Protein AF-A0A380THK3-F1 (afdb_monomer)

Foldseek 3Di:
DDDDDDDDDDDDDDDDDPPPPDPPPDQPPDDVVLLVVLLVLLLVLLQVLQVLLQCLLVVLLCVLVVLLVVLCVQLVVDPDQLSNLLSNLRSVVSVVSNVCCVVVNLLSNCRCVVLVPFDDPDPVSSVVSSVVSLVSLVSNLVLLCCLVDPVQLVVQLVSQLVSLVSSCVRDNNVSSVVSSVVSSVVSNCSSNSRDNCSNVSNVVSVVSVVVVSQPWDWDWDWDDDPVGIDTDIDTDD

Organism: NCBI:txid256318

Sequence (237 aa):
MRTLPMRRQVVLGALLLPLIAAPVQAEPALTDSVIDQRLAFIVERLDARATHGQIWHWSWMTINAGSAIGLGIVAGLADHEDDAVNNAVQAGVAAIGVADLVFRPLEARYGAAPIRGLPETTRDEKLAKLKAAEEQLKRNAARAEERTSFSMHAANVALNAAAGLIIGLAGNPSDGAIAFATGTAGGVVNILTQPAAPAQDWEDYQALVNRSSHRTEVLVFVSALPDGALLGMRLTW

pLDDT: mean 87.8, std 17.72, range [36.53, 98.69]

Radius of gyration: 33.01 Å; Cα contacts (8 Å, |Δi|>4): 243; chains: 1; bounding box: 73×29×122 Å

Mean predicted aligned error: 10.76 Å

Secondary structure (DSSP, 8-state):
--PPPP-------------------PPPPPPHHHHHHHHHHHHHHHHHHHHHHHHHHHHHHHHHHHHHHHHHHHHHT-SSHHHHHHHHHHHHHHHHHHHHHHHS--GGGGTTHHHHTS--SSHHHHHHHHHHHHHHHHHHHHHHHGGG-HHHHHHHHHHHHHHHHHHHHHS-HHHHHHHHHHHHHHHHHHHHHS--HHHHHHHHHHHHHHHHHS--EEEEEEEEETTEEEEEEEEE-

Solvent-accessible surface area (backbone atoms only — not comparable to full-atom values): 13053 Å² total; per-residue (Å²): 139,85,85,83,83,83,83,82,82,81,81,83,78,81,81,81,76,81,82,76,77,72,77,81,73,72,74,79,74,82,51,69,71,55,51,53,50,53,41,51,53,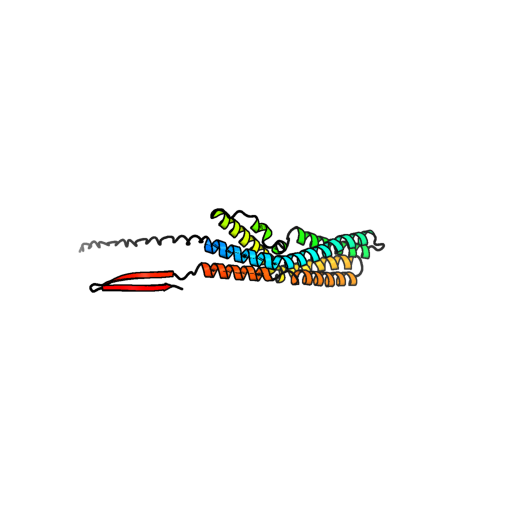50,40,52,54,31,46,74,36,12,65,59,28,38,51,52,52,51,53,52,43,49,53,18,48,48,40,21,52,52,27,38,53,50,20,77,67,44,94,44,71,39,57,18,48,40,26,39,49,52,11,51,54,20,42,51,52,33,48,44,54,69,77,60,52,70,62,38,36,54,26,35,59,84,51,66,79,47,63,62,89,45,72,69,34,38,51,53,37,42,51,54,45,52,51,52,42,47,52,32,13,57,60,24,50,47,51,76,33,64,68,53,56,50,50,40,45,51,54,20,46,51,49,11,50,55,31,18,72,62,52,49,58,67,57,6,51,48,45,20,52,52,46,30,51,51,44,49,51,56,42,70,62,50,66,52,63,38,35,55,55,42,54,55,45,53,55,50,54,54,55,69,71,60,59,65,48,73,48,74,46,76,47,82,48,102,91,52,71,46,82,45,78,45,79,46,122

Nearest PDB structures (foldseek):
  8d9p-assembly1_A  TM=4.872E-01  e=2.157E-02  synthetic construct
  6z0c-assembly1_A  TM=4.703E-01  e=2.860E-02  Escherichia coli
  6z0c-assembly4_D  TM=4.749E-01  e=4.365E-02  Escherichia coli
  6iko-assembly1_A  TM=3.125E-01  e=1.964E-01  Mus musculus
  2v0o-assembly2_C  TM=2.047E-01  e=1.413E+00  Homo sapiens

Structure (mm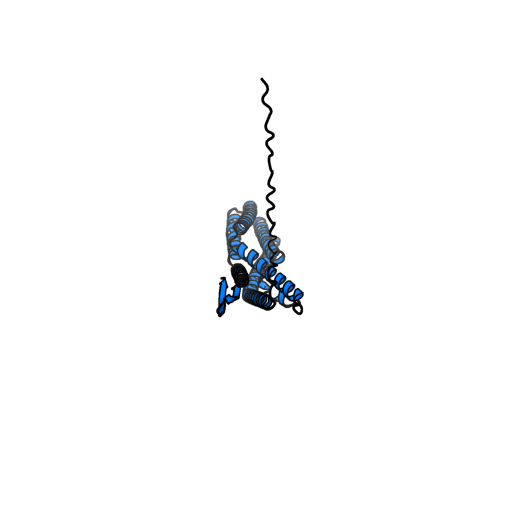CIF, N/CA/C/O backbone):
data_AF-A0A380THK3-F1
#
_entry.id   AF-A0A380THK3-F1
#
loop_
_atom_site.group_PDB
_atom_site.id
_atom_site.type_symbol
_atom_site.label_atom_id
_atom_site.label_alt_id
_atom_site.label_comp_id
_atom_site.label_asym_id
_atom_site.label_entity_id
_atom_site.label_seq_id
_atom_site.pdbx_PDB_ins_code
_atom_site.Cartn_x
_atom_site.Cartn_y
_atom_site.Cartn_z
_atom_site.occupancy
_atom_site.B_iso_or_equiv
_atom_site.auth_seq_id
_atom_site.auth_comp_id
_atom_site.auth_asym_id
_atom_site.auth_atom_id
_atom_site.pdbx_PDB_model_num
ATOM 1 N N . MET A 1 1 ? 47.815 5.364 88.404 1.00 41.78 1 MET A N 1
ATOM 2 C CA . MET A 1 1 ? 47.983 4.477 87.228 1.00 41.78 1 MET A CA 1
ATOM 3 C C . MET A 1 1 ? 46.835 3.474 87.194 1.00 41.78 1 MET A C 1
ATOM 5 O O . MET A 1 1 ? 46.496 2.960 88.248 1.00 41.78 1 MET A O 1
ATOM 9 N N . ARG A 1 2 ? 46.306 3.210 85.988 1.00 43.38 2 ARG A N 1
ATOM 10 C CA . ARG A 1 2 ? 45.198 2.305 85.602 1.00 43.38 2 ARG A CA 1
ATOM 11 C C . ARG A 1 2 ? 43.763 2.794 85.851 1.00 43.38 2 ARG A C 1
ATOM 13 O O . ARG A 1 2 ? 43.144 2.535 86.872 1.00 43.38 2 ARG A O 1
ATOM 20 N N . THR A 1 3 ? 43.248 3.454 84.819 1.00 41.31 3 THR A N 1
ATOM 21 C CA . THR A 1 3 ? 41.832 3.616 84.485 1.00 41.31 3 THR A CA 1
ATOM 22 C C . THR A 1 3 ? 41.222 2.269 84.057 1.00 41.31 3 THR A C 1
ATOM 24 O O . THR A 1 3 ? 41.853 1.496 83.337 1.00 41.31 3 THR A O 1
ATOM 27 N N . LEU A 1 4 ? 39.994 1.984 84.497 1.00 46.47 4 LEU A N 1
ATOM 28 C CA . LEU A 1 4 ? 39.145 0.896 83.989 1.00 46.47 4 LEU A CA 1
ATOM 29 C C . LEU A 1 4 ? 38.334 1.416 82.783 1.00 46.47 4 LEU A C 1
ATOM 31 O O . LEU A 1 4 ? 37.821 2.533 82.864 1.00 46.47 4 LEU A O 1
ATOM 35 N N . PRO A 1 5 ? 38.179 0.664 81.676 1.00 47.19 5 PRO A N 1
ATOM 36 C CA . PRO A 1 5 ? 37.391 1.124 80.538 1.00 47.19 5 PRO A CA 1
ATOM 37 C C . PRO A 1 5 ? 35.888 0.862 80.737 1.00 47.19 5 PRO A C 1
ATOM 39 O O . PRO A 1 5 ? 35.457 -0.263 80.996 1.00 47.19 5 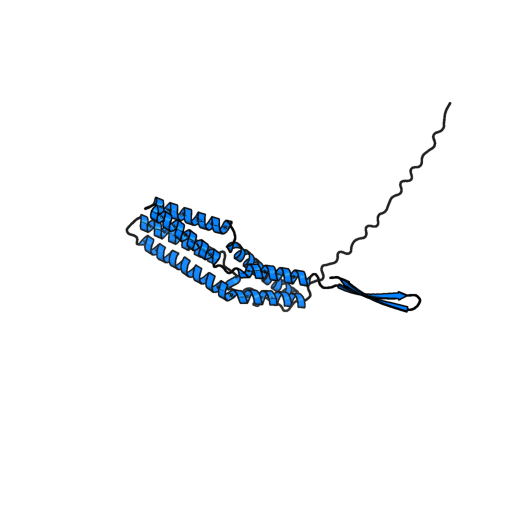PRO A O 1
ATOM 42 N N . MET A 1 6 ? 35.082 1.913 80.558 1.00 43.31 6 MET A N 1
ATOM 43 C CA . MET A 1 6 ? 33.628 1.844 80.377 1.00 43.31 6 MET A CA 1
ATOM 44 C C . MET A 1 6 ? 33.289 1.066 79.097 1.00 43.31 6 MET A C 1
ATOM 46 O O . MET A 1 6 ? 33.707 1.424 77.996 1.00 43.31 6 MET A O 1
ATOM 50 N N . ARG A 1 7 ? 32.480 0.018 79.237 1.00 41.78 7 ARG A N 1
ATOM 51 C CA . ARG A 1 7 ? 31.939 -0.781 78.134 1.00 41.78 7 ARG A CA 1
ATOM 52 C C . ARG A 1 7 ? 30.753 -0.022 77.514 1.00 41.78 7 ARG A C 1
ATOM 54 O O . ARG A 1 7 ? 29.664 -0.019 78.078 1.00 41.78 7 ARG A O 1
ATOM 61 N N . ARG A 1 8 ? 30.957 0.650 76.373 1.00 43.16 8 ARG A N 1
ATOM 62 C CA . ARG A 1 8 ? 29.867 1.225 75.557 1.00 43.16 8 ARG A CA 1
ATOM 63 C C . ARG A 1 8 ? 29.040 0.083 74.959 1.00 43.16 8 ARG A C 1
ATOM 65 O O . ARG A 1 8 ? 29.538 -0.650 74.109 1.00 43.16 8 ARG A O 1
ATOM 72 N N . GLN A 1 9 ? 27.794 -0.073 75.396 1.00 41.53 9 GLN A N 1
ATOM 73 C CA . GLN A 1 9 ? 26.816 -0.904 74.697 1.00 41.53 9 GLN A CA 1
ATOM 74 C C . GLN A 1 9 ? 26.248 -0.096 73.527 1.00 41.53 9 GLN A C 1
ATOM 76 O O . GLN A 1 9 ? 25.626 0.944 73.726 1.00 41.53 9 GLN A O 1
ATOM 81 N N . VAL A 1 10 ? 26.509 -0.555 72.304 1.00 39.09 10 VAL A N 1
ATOM 82 C CA . VAL A 1 10 ? 25.855 -0.060 71.090 1.00 39.09 10 VAL A CA 1
ATOM 83 C C . VAL A 1 10 ? 24.582 -0.882 70.918 1.00 39.09 10 VAL A C 1
ATOM 85 O O . VAL A 1 10 ? 24.652 -2.074 70.632 1.00 39.09 10 VAL A O 1
ATOM 88 N N . VAL A 1 11 ? 23.422 -0.263 71.134 1.00 39.28 11 VAL A N 1
ATOM 89 C CA . VAL A 1 11 ? 22.122 -0.856 70.799 1.00 39.28 11 VAL A CA 1
ATOM 90 C C . VAL A 1 11 ? 21.866 -0.574 69.318 1.00 39.28 11 VAL A C 1
ATOM 92 O O . VAL A 1 11 ? 21.571 0.559 68.945 1.00 39.28 11 VAL A O 1
ATOM 95 N N . LEU A 1 12 ? 22.021 -1.590 68.464 1.00 36.53 12 LEU A N 1
ATOM 96 C CA . LEU A 1 12 ? 21.526 -1.554 67.087 1.00 36.53 12 LEU A CA 1
ATOM 97 C C . LEU A 1 12 ? 19.999 -1.714 67.120 1.00 36.53 12 LEU A C 1
ATOM 99 O O . LEU A 1 12 ? 19.490 -2.806 67.364 1.00 36.53 12 LEU A O 1
ATOM 103 N N . GLY A 1 13 ? 19.271 -0.624 66.885 1.00 36.59 13 GLY A N 1
ATOM 104 C CA . GLY A 1 13 ? 17.838 -0.668 66.607 1.00 36.59 13 GLY A CA 1
ATOM 105 C C . GLY A 1 13 ? 17.601 -1.101 65.162 1.00 36.59 13 GLY A C 1
ATOM 106 O O . GLY A 1 13 ? 17.934 -0.365 64.235 1.00 36.59 13 GLY A O 1
ATOM 107 N N . ALA A 1 14 ? 17.041 -2.293 64.963 1.00 40.50 14 ALA A N 1
ATOM 108 C CA . ALA A 1 14 ? 16.566 -2.743 63.660 1.00 40.50 14 ALA A CA 1
ATOM 109 C C . ALA A 1 14 ? 15.247 -2.024 63.320 1.00 40.50 14 ALA A C 1
ATOM 111 O O . ALA A 1 14 ? 14.213 -2.278 63.936 1.00 40.50 14 ALA A O 1
ATOM 112 N N . LEU A 1 15 ? 15.289 -1.117 62.343 1.00 37.88 15 LEU A N 1
ATOM 113 C CA . LEU A 1 15 ? 14.106 -0.535 61.707 1.00 37.88 15 LEU A CA 1
ATOM 114 C C . LEU A 1 15 ? 13.500 -1.577 60.756 1.00 37.88 15 LEU A C 1
ATOM 116 O O . LEU A 1 15 ? 13.972 -1.764 59.637 1.00 37.88 15 LEU A O 1
ATOM 120 N N . LEU A 1 16 ? 12.458 -2.271 61.214 1.00 39.59 16 LEU A N 1
ATOM 121 C CA . LEU A 1 16 ? 11.578 -3.064 60.356 1.00 39.59 16 LEU A CA 1
ATOM 122 C C . LEU A 1 16 ? 10.627 -2.108 59.625 1.00 39.59 16 LEU A C 1
ATOM 124 O O . LEU A 1 16 ? 9.634 -1.654 60.188 1.00 39.59 16 LEU A O 1
ATOM 128 N N . LEU A 1 17 ? 10.947 -1.787 58.371 1.00 38.66 17 LEU A N 1
ATOM 129 C CA . LEU A 1 17 ? 10.002 -1.175 57.438 1.00 38.66 17 LEU A CA 1
ATOM 130 C C . LEU A 1 17 ? 8.949 -2.230 57.059 1.00 38.66 17 LEU A C 1
ATOM 132 O O . LEU A 1 17 ? 9.327 -3.271 56.513 1.00 38.66 17 LEU A O 1
ATOM 136 N N . PRO A 1 18 ? 7.647 -2.012 57.316 1.00 45.94 18 PRO A N 1
ATOM 137 C CA . PRO A 1 18 ? 6.624 -2.884 56.770 1.00 45.94 18 PRO A CA 1
ATOM 138 C C . PRO A 1 18 ? 6.604 -2.695 55.252 1.00 45.94 18 PRO A C 1
ATOM 140 O O . PRO A 1 18 ? 6.325 -1.609 54.743 1.00 45.94 18 PRO A O 1
ATOM 143 N N . LEU A 1 19 ? 6.922 -3.767 54.531 1.00 45.16 19 LEU A N 1
ATOM 144 C CA . LEU A 1 19 ? 6.713 -3.868 53.096 1.00 45.16 19 LEU A CA 1
ATOM 145 C C . LEU A 1 19 ? 5.195 -3.885 52.868 1.00 45.16 19 LEU A C 1
ATOM 147 O O . LEU A 1 19 ? 4.556 -4.933 52.945 1.00 45.16 19 LEU A O 1
ATOM 151 N N . ILE A 1 20 ? 4.596 -2.711 52.668 1.00 51.12 20 ILE A N 1
ATOM 152 C CA . ILE A 1 20 ? 3.211 -2.610 52.209 1.00 51.12 20 ILE A CA 1
ATOM 153 C C . ILE A 1 20 ? 3.222 -3.138 50.776 1.00 51.12 20 ILE A C 1
ATOM 155 O O . ILE A 1 20 ? 3.639 -2.442 49.852 1.00 51.12 20 ILE A O 1
ATOM 159 N N . ALA A 1 21 ? 2.822 -4.397 50.602 1.00 49.25 21 ALA A N 1
ATOM 160 C CA . ALA A 1 21 ? 2.505 -4.937 49.293 1.00 49.25 21 ALA A CA 1
ATOM 161 C C . ALA A 1 21 ? 1.362 -4.088 48.729 1.00 49.25 21 ALA A C 1
ATOM 163 O O . ALA A 1 21 ? 0.224 -4.184 49.189 1.00 49.25 21 ALA A O 1
ATOM 164 N N . ALA A 1 22 ? 1.678 -3.205 47.780 1.00 46.06 22 ALA A N 1
ATOM 165 C CA . ALA A 1 22 ? 0.649 -2.554 46.991 1.00 46.06 22 ALA A CA 1
ATOM 166 C C . ALA A 1 22 ? -0.189 -3.671 46.348 1.00 46.06 22 ALA A C 1
ATOM 168 O O . ALA A 1 22 ? 0.398 -4.598 45.774 1.00 46.06 22 ALA A O 1
ATOM 169 N N . PRO A 1 23 ? -1.527 -3.652 46.471 1.00 45.25 23 PRO A N 1
ATOM 170 C CA . PRO A 1 23 ? -2.340 -4.595 45.731 1.00 45.25 23 PRO A CA 1
ATOM 171 C C . PRO A 1 23 ? -2.005 -4.394 44.255 1.00 45.25 23 PRO A C 1
ATOM 173 O O . PRO A 1 23 ? -2.107 -3.281 43.743 1.00 45.25 23 PRO A O 1
ATOM 176 N N . VAL A 1 24 ? -1.567 -5.459 43.582 1.00 46.12 24 VAL A N 1
ATOM 177 C CA . VAL A 1 24 ? -1.549 -5.494 42.121 1.00 46.12 24 VAL A CA 1
ATOM 178 C C . VAL A 1 24 ? -3.006 -5.321 41.711 1.00 46.12 24 VAL A C 1
ATOM 180 O O . VAL A 1 24 ? -3.792 -6.265 41.771 1.00 46.12 24 VAL A O 1
ATOM 183 N N . GLN A 1 25 ? -3.401 -4.089 41.402 1.00 39.12 25 GLN A N 1
ATOM 184 C CA . GLN A 1 25 ? -4.686 -3.820 40.787 1.00 39.12 25 GLN A CA 1
ATOM 185 C C . GLN A 1 25 ? -4.618 -4.461 39.407 1.00 39.12 25 GLN A C 1
ATOM 187 O O . GLN A 1 25 ? -3.974 -3.941 38.500 1.00 39.12 25 GLN A O 1
ATOM 192 N N . ALA A 1 26 ? -5.214 -5.648 39.283 1.00 46.28 26 ALA A N 1
ATOM 193 C CA . ALA A 1 26 ? -5.518 -6.213 37.983 1.00 46.28 26 ALA A CA 1
ATOM 194 C C . ALA A 1 26 ? -6.266 -5.132 37.198 1.00 46.28 26 ALA A C 1
ATOM 196 O O . ALA A 1 26 ? -7.241 -4.579 37.719 1.00 46.28 26 ALA A O 1
ATOM 197 N N . GLU A 1 27 ? -5.791 -4.798 35.994 1.00 51.97 27 GLU A N 1
ATOM 198 C CA . GLU A 1 27 ? -6.543 -3.905 35.116 1.00 51.97 27 GLU A CA 1
ATOM 199 C C . GLU A 1 27 ? -7.987 -4.414 35.056 1.00 51.97 27 GLU A C 1
ATOM 201 O O . GLU A 1 27 ? -8.198 -5.624 34.881 1.00 51.97 27 GLU A O 1
ATOM 206 N N . PRO A 1 28 ? -8.989 -3.542 35.259 1.00 59.84 28 PRO A N 1
ATOM 207 C CA . PRO A 1 28 ? -10.373 -3.965 35.193 1.00 59.84 28 PRO A CA 1
ATOM 208 C C . PRO A 1 28 ? -10.600 -4.621 33.832 1.00 59.84 28 PRO A C 1
ATOM 210 O O . PRO A 1 28 ? -10.431 -3.992 32.787 1.00 59.84 28 PRO A O 1
ATOM 213 N N . ALA A 1 29 ? -10.934 -5.913 33.849 1.00 71.19 29 ALA A N 1
ATOM 214 C CA . ALA A 1 29 ? -11.144 -6.678 32.632 1.00 71.19 29 ALA A CA 1
ATOM 215 C C . ALA A 1 29 ? -12.182 -5.961 31.754 1.00 71.19 29 ALA A C 1
ATOM 217 O O . ALA A 1 29 ? -13.257 -5.610 32.246 1.00 71.19 29 ALA A O 1
ATOM 218 N N . LEU A 1 30 ? -11.866 -5.756 30.469 1.00 82.81 30 LEU A N 1
ATOM 219 C CA . LEU A 1 30 ? -12.742 -5.063 29.516 1.00 82.81 30 LEU A CA 1
ATOM 220 C C . LEU A 1 30 ? -14.168 -5.617 29.593 1.00 82.81 30 LEU A C 1
ATOM 222 O O . LEU A 1 30 ? -14.375 -6.824 29.446 1.00 82.81 30 LEU A O 1
ATOM 226 N N . THR A 1 31 ? -15.149 -4.749 29.830 1.00 88.75 31 THR A N 1
ATOM 227 C CA . THR A 1 31 ? -16.557 -5.158 29.834 1.00 88.75 31 THR A CA 1
ATOM 228 C C . THR A 1 31 ? -17.012 -5.464 28.410 1.00 88.75 31 THR A C 1
ATOM 230 O O . THR A 1 31 ? -16.550 -4.831 27.460 1.00 88.75 31 THR A O 1
ATOM 233 N N . ASP A 1 32 ? -17.963 -6.385 28.251 1.00 89.31 32 ASP A N 1
ATOM 234 C CA . ASP A 1 32 ? -18.483 -6.766 26.930 1.00 89.31 32 ASP A CA 1
ATOM 235 C C . ASP A 1 32 ? -19.025 -5.560 26.151 1.00 89.31 32 ASP A C 1
ATOM 237 O O . ASP A 1 32 ? -18.795 -5.442 24.954 1.00 89.31 32 ASP A O 1
ATOM 241 N N . SER A 1 33 ? -19.626 -4.587 26.842 1.00 89.75 33 SER A N 1
ATOM 242 C CA . SER A 1 33 ? -20.079 -3.333 26.229 1.00 89.75 33 SER A CA 1
ATOM 243 C C . SER A 1 33 ? -18.943 -2.506 25.612 1.00 89.75 33 SER A C 1
ATOM 245 O O . SER A 1 33 ? -19.146 -1.842 24.600 1.00 89.75 33 SER A O 1
ATOM 247 N N . VAL A 1 34 ? -17.753 -2.509 26.224 1.00 91.75 34 VAL A N 1
ATOM 248 C CA . VAL A 1 34 ? -16.574 -1.804 25.695 1.00 91.75 34 VAL A CA 1
ATOM 249 C C . VAL A 1 34 ? -15.996 -2.569 24.509 1.00 91.75 34 VAL A C 1
ATOM 251 O O . VAL A 1 34 ? -15.581 -1.945 23.534 1.00 91.75 34 VAL A O 1
ATOM 254 N N . ILE A 1 35 ? -16.002 -3.904 24.564 1.00 93.50 35 ILE A N 1
ATOM 255 C CA . ILE A 1 35 ? -15.586 -4.750 23.440 1.00 93.50 35 ILE A CA 1
ATOM 256 C C . ILE A 1 35 ? -16.490 -4.491 22.230 1.00 93.50 35 ILE A C 1
ATOM 258 O O . ILE A 1 35 ? -15.988 -4.185 21.149 1.00 93.50 35 ILE A O 1
ATOM 262 N N . ASP A 1 36 ? -17.808 -4.517 22.430 1.00 93.75 36 ASP A N 1
ATOM 263 C CA . ASP A 1 36 ? -18.798 -4.283 21.378 1.00 93.75 36 ASP A CA 1
ATOM 264 C C . ASP A 1 36 ? -18.681 -2.854 20.804 1.00 93.75 36 ASP A C 1
ATOM 266 O O . ASP A 1 36 ? -18.723 -2.672 19.588 1.00 93.75 36 ASP A O 1
ATOM 270 N N . GLN A 1 37 ? -18.441 -1.839 21.648 1.00 95.38 37 GLN A N 1
ATOM 271 C CA . GLN A 1 37 ? -18.204 -0.458 21.202 1.00 95.38 37 GLN A CA 1
ATOM 272 C C . GLN A 1 37 ? -16.957 -0.337 20.313 1.00 95.38 37 GLN A C 1
ATOM 274 O O . GLN A 1 37 ? -16.996 0.321 19.271 1.00 95.38 37 GLN A O 1
ATOM 279 N N . ARG A 1 38 ? -15.842 -0.950 20.724 1.00 97.06 38 ARG A N 1
ATOM 280 C CA . ARG A 1 38 ? -14.583 -0.922 19.965 1.00 97.06 38 ARG A CA 1
ATOM 281 C C . ARG A 1 38 ? -14.718 -1.667 18.641 1.00 97.06 38 ARG A C 1
ATOM 283 O O . ARG A 1 38 ? -14.288 -1.151 17.613 1.00 97.06 38 ARG A O 1
ATOM 290 N N . LEU A 1 39 ? -15.360 -2.835 18.651 1.00 97.12 39 LEU A N 1
ATOM 291 C CA . LEU A 1 39 ? -15.646 -3.599 17.438 1.00 97.12 39 LEU A CA 1
ATOM 292 C C . LEU A 1 39 ? -16.516 -2.808 16.462 1.00 97.12 39 LEU A C 1
ATOM 294 O O . LEU A 1 39 ? -16.174 -2.736 15.284 1.00 97.12 39 LEU A O 1
ATOM 298 N N . ALA A 1 40 ? -17.595 -2.182 16.940 1.00 96.81 40 ALA A N 1
ATOM 299 C CA . ALA A 1 40 ? -18.468 -1.366 16.103 1.00 96.81 40 ALA A CA 1
ATOM 300 C C . ALA A 1 40 ? -17.699 -0.217 15.433 1.00 96.81 40 ALA A C 1
ATOM 302 O O . ALA A 1 40 ? -17.802 -0.043 14.219 1.00 96.81 40 ALA A O 1
ATOM 303 N N . PHE A 1 41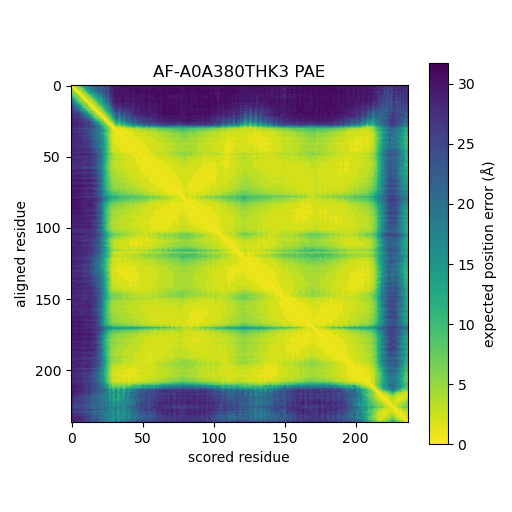 ? -16.861 0.495 16.198 1.00 98.00 41 PHE A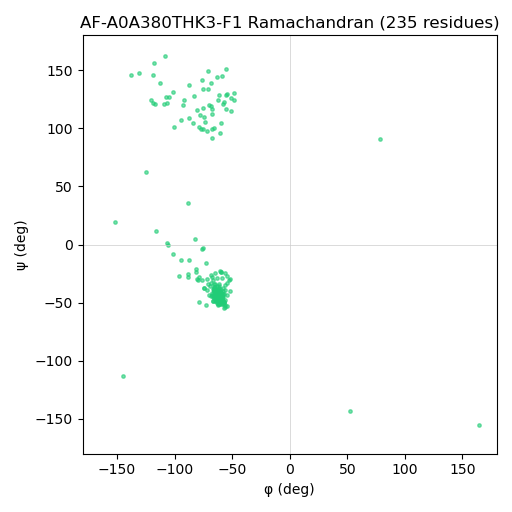 N 1
ATOM 304 C CA . PHE A 1 41 ? -15.999 1.551 15.666 1.00 98.00 41 PHE A CA 1
ATOM 305 C C . PHE A 1 41 ? -15.073 1.031 14.557 1.00 98.00 41 PHE A C 1
ATOM 307 O O . PHE A 1 41 ? -14.994 1.622 13.480 1.00 98.00 41 PHE A O 1
ATOM 314 N N . ILE A 1 42 ? -14.371 -0.081 14.805 1.00 98.12 42 ILE A N 1
ATOM 315 C CA . ILE A 1 42 ? -13.407 -0.627 13.843 1.00 98.12 42 ILE A CA 1
ATOM 316 C C . ILE A 1 42 ? -14.121 -1.102 12.572 1.00 98.12 42 ILE A C 1
ATOM 318 O O . ILE A 1 42 ? -13.679 -0.776 11.473 1.00 98.12 42 ILE A O 1
ATOM 322 N N . VAL A 1 43 ? -15.231 -1.837 12.704 1.00 97.81 43 VAL A N 1
ATOM 323 C CA . VAL A 1 43 ? -16.017 -2.337 11.564 1.00 97.81 43 VAL A CA 1
ATOM 324 C C . VAL A 1 43 ? -16.490 -1.182 10.685 1.00 97.81 43 VAL A C 1
ATOM 326 O O . VAL A 1 43 ? -16.262 -1.209 9.476 1.00 97.81 43 VAL A O 1
ATOM 329 N N . GLU A 1 44 ? -17.071 -0.145 11.292 1.00 98.00 44 GLU A N 1
ATOM 330 C CA . GLU A 1 44 ? -17.537 1.043 10.578 1.00 98.00 44 GLU A CA 1
ATOM 331 C C . GLU A 1 44 ? -16.403 1.708 9.790 1.00 98.00 44 GLU A C 1
ATOM 333 O O . GLU A 1 44 ? -16.543 1.960 8.590 1.00 98.00 44 GLU A O 1
ATOM 338 N N . ARG A 1 45 ? -15.254 1.957 10.436 1.00 97.69 45 ARG A N 1
ATOM 339 C CA . ARG A 1 45 ? -14.113 2.598 9.771 1.00 97.69 45 ARG A CA 1
ATOM 340 C C . ARG A 1 45 ? -13.563 1.733 8.645 1.00 97.69 45 ARG A C 1
ATOM 342 O O . ARG A 1 45 ? -13.365 2.247 7.547 1.00 97.69 45 ARG A O 1
ATOM 349 N N . LEU A 1 46 ? -13.378 0.431 8.869 1.00 97.25 46 LEU A N 1
ATOM 350 C CA . LEU A 1 46 ? -12.890 -0.484 7.836 1.00 97.25 46 LEU A CA 1
ATOM 351 C C . LEU A 1 46 ? -13.812 -0.488 6.608 1.00 97.25 46 LEU A C 1
ATOM 353 O O . LEU A 1 46 ? -13.331 -0.331 5.485 1.00 97.25 46 LEU A O 1
ATOM 357 N N . ASP A 1 47 ? -15.127 -0.613 6.794 1.00 97.81 47 ASP A N 1
ATOM 358 C CA . ASP A 1 47 ? -16.080 -0.611 5.679 1.00 97.81 47 ASP A CA 1
ATOM 359 C C . ASP A 1 47 ? -16.126 0.732 4.945 1.00 97.81 47 ASP A C 1
ATOM 361 O O . ASP A 1 47 ? -16.143 0.759 3.713 1.00 97.81 47 ASP A O 1
ATOM 365 N N . ALA A 1 48 ? -16.052 1.849 5.674 1.00 96.94 48 ALA A N 1
ATOM 366 C CA . ALA A 1 48 ? -16.005 3.180 5.075 1.00 96.94 48 ALA A CA 1
ATOM 367 C C . ALA A 1 48 ? -14.777 3.382 4.166 1.00 96.94 48 ALA A C 1
ATOM 369 O O . ALA A 1 48 ? -14.792 4.255 3.293 1.00 96.94 48 ALA A O 1
ATOM 370 N N . ARG A 1 49 ? -13.697 2.606 4.355 1.00 93.56 49 ARG A N 1
ATOM 371 C CA . ARG A 1 49 ? -12.476 2.697 3.530 1.00 93.56 49 ARG A CA 1
ATOM 372 C C . ARG A 1 49 ? -12.444 1.705 2.369 1.00 93.56 49 ARG A C 1
ATOM 374 O O . ARG A 1 49 ? -11.631 1.893 1.460 1.00 93.56 49 ARG A O 1
ATOM 381 N N . ALA A 1 50 ? -13.335 0.712 2.355 1.00 96.31 50 ALA A N 1
ATOM 382 C CA . ALA A 1 50 ? -13.308 -0.400 1.407 1.00 96.31 50 ALA A CA 1
ATOM 383 C C . ALA A 1 50 ? -13.277 0.059 -0.053 1.00 96.31 50 ALA A C 1
ATOM 385 O O . ALA A 1 50 ? -12.368 -0.303 -0.800 1.00 96.31 50 ALA A O 1
ATOM 386 N N . THR A 1 51 ? -14.217 0.919 -0.444 1.00 97.06 51 THR A N 1
ATOM 387 C CA . THR A 1 51 ? -14.363 1.385 -1.829 1.00 97.06 51 THR A CA 1
ATOM 388 C C . THR A 1 51 ? -13.118 2.110 -2.331 1.00 97.06 51 THR A C 1
ATOM 390 O O . THR A 1 51 ? -12.612 1.802 -3.407 1.00 97.06 51 THR A O 1
ATOM 393 N N . HIS A 1 52 ? -12.575 3.044 -1.547 1.00 95.81 52 HIS A N 1
ATOM 394 C CA . HIS A 1 52 ? -11.370 3.771 -1.947 1.00 95.81 52 HIS A CA 1
ATOM 395 C C . HIS A 1 52 ? -10.157 2.830 -2.021 1.00 95.81 52 HIS A C 1
ATOM 397 O O . HIS A 1 52 ? -9.378 2.903 -2.971 1.00 95.81 52 HIS A O 1
ATOM 403 N N . GLY A 1 53 ? -10.037 1.893 -1.073 1.00 96.38 53 GLY A N 1
ATOM 404 C CA . GLY A 1 53 ? -9.008 0.855 -1.108 1.00 96.38 53 GLY A CA 1
ATOM 405 C C . GLY A 1 53 ? -9.091 -0.029 -2.355 1.00 96.38 53 GLY A C 1
ATOM 406 O O . GLY A 1 53 ? -8.064 -0.315 -2.965 1.00 96.38 53 GLY A O 1
ATOM 407 N N . GLN A 1 54 ? -10.299 -0.420 -2.768 1.00 97.69 54 GLN A N 1
ATOM 408 C CA . GLN A 1 54 ? -10.531 -1.215 -3.978 1.00 97.69 54 GLN A CA 1
ATOM 409 C C . GLN A 1 54 ? -10.184 -0.442 -5.245 1.00 97.69 54 GLN A C 1
ATOM 411 O O . GLN A 1 54 ? -9.459 -0.973 -6.082 1.00 97.69 54 GLN A O 1
ATOM 416 N N . ILE A 1 55 ? -10.665 0.799 -5.371 1.00 97.69 55 ILE A N 1
ATOM 417 C CA . ILE A 1 55 ? -10.385 1.648 -6.534 1.00 97.69 55 ILE A CA 1
ATOM 418 C C . ILE A 1 55 ? -8.878 1.809 -6.696 1.00 97.69 55 ILE A C 1
ATOM 420 O O . ILE A 1 55 ? -8.337 1.446 -7.734 1.00 97.69 55 ILE A O 1
ATOM 424 N N . TRP A 1 56 ? -8.183 2.264 -5.650 1.00 97.25 56 TRP A N 1
ATOM 425 C CA . TRP A 1 56 ? -6.737 2.457 -5.716 1.00 97.25 56 TRP A CA 1
ATOM 426 C C . TRP A 1 56 ? -6.014 1.153 -6.077 1.00 97.25 56 TRP A C 1
ATOM 428 O O . TRP A 1 56 ? -5.221 1.122 -7.017 1.00 97.25 56 TRP A O 1
ATOM 438 N N . HIS A 1 57 ? -6.329 0.057 -5.381 1.00 97.38 57 HIS A N 1
ATOM 439 C CA . HIS A 1 57 ? -5.653 -1.219 -5.589 1.00 97.38 57 HIS A CA 1
ATOM 440 C C . HIS A 1 57 ? -5.823 -1.742 -7.019 1.00 97.38 57 HIS A C 1
ATOM 442 O O . HIS A 1 57 ? -4.840 -2.101 -7.667 1.00 97.38 57 HIS A O 1
ATOM 448 N N . TRP A 1 58 ? -7.058 -1.775 -7.522 1.00 97.69 58 TRP A N 1
ATOM 449 C CA . TRP A 1 58 ? -7.347 -2.343 -8.835 1.00 97.69 58 TRP A CA 1
ATOM 450 C C . TRP A 1 58 ? -6.945 -1.423 -9.985 1.00 97.69 58 TRP A C 1
ATOM 452 O O . TRP A 1 58 ? -6.523 -1.930 -11.025 1.00 97.69 58 TRP A O 1
ATOM 462 N N . SER A 1 59 ? -6.988 -0.100 -9.806 1.00 97.81 59 SER A N 1
ATOM 463 C CA . SER A 1 59 ? -6.447 0.841 -10.791 1.00 97.81 59 SER A CA 1
ATOM 464 C C . SER A 1 59 ? -4.950 0.623 -10.989 1.00 97.81 59 SER A C 1
ATOM 466 O O . SER A 1 59 ? -4.506 0.422 -12.118 1.00 97.81 59 SER A O 1
ATOM 468 N N . TRP A 1 60 ? -4.174 0.579 -9.904 1.00 97.69 60 TRP A N 1
ATOM 469 C CA . TRP A 1 60 ? -2.730 0.375 -10.007 1.00 97.69 60 TRP A CA 1
ATOM 470 C C . TRP A 1 60 ? -2.357 -1.040 -10.430 1.00 97.69 60 TRP A C 1
ATOM 472 O O . TRP A 1 60 ? -1.414 -1.201 -11.196 1.00 97.69 60 TRP A O 1
ATOM 482 N N . MET A 1 61 ? -3.119 -2.056 -10.016 1.00 98.06 61 MET A N 1
ATOM 483 C CA . MET A 1 61 ? -2.933 -3.417 -10.520 1.00 98.06 61 MET A CA 1
ATOM 484 C C . MET A 1 61 ? -3.122 -3.466 -12.038 1.00 98.06 61 MET A C 1
ATOM 486 O O . MET A 1 61 ? -2.290 -4.029 -12.738 1.00 98.06 61 MET A O 1
ATOM 490 N N . THR A 1 62 ? -4.181 -2.837 -12.552 1.00 98.44 62 THR A N 1
ATOM 491 C CA . THR A 1 62 ? -4.477 -2.809 -13.992 1.00 98.44 62 THR A CA 1
ATOM 492 C C . THR A 1 62 ? -3.387 -2.081 -14.769 1.00 98.44 62 THR A C 1
ATOM 494 O O . THR A 1 62 ? -2.909 -2.603 -15.772 1.00 98.44 62 THR A O 1
ATOM 497 N N . ILE A 1 63 ? -2.959 -0.907 -14.293 1.00 98.25 63 ILE A N 1
ATOM 498 C CA . ILE A 1 63 ? -1.883 -0.130 -14.922 1.00 98.25 63 ILE A CA 1
ATOM 499 C C . ILE A 1 63 ? -0.584 -0.942 -14.935 1.00 98.25 63 ILE A C 1
ATOM 501 O O . ILE A 1 63 ? 0.013 -1.121 -15.990 1.00 98.25 63 ILE A O 1
ATOM 505 N N . ASN A 1 64 ? -0.165 -1.482 -13.790 1.00 98.25 64 ASN A N 1
ATOM 506 C CA . ASN A 1 64 ? 1.105 -2.195 -13.679 1.00 98.25 64 ASN A CA 1
ATOM 507 C C . ASN A 1 64 ? 1.098 -3.520 -14.455 1.00 98.25 64 ASN A C 1
ATOM 509 O O . ASN A 1 64 ? 2.041 -3.803 -15.188 1.00 98.25 64 ASN A O 1
ATOM 513 N N . ALA A 1 65 ? 0.034 -4.321 -14.351 1.00 98.62 65 ALA A N 1
ATOM 514 C CA . ALA A 1 65 ? -0.066 -5.581 -15.086 1.00 98.62 65 ALA A CA 1
ATOM 515 C C . ALA A 1 65 ? -0.183 -5.345 -16.598 1.00 98.62 65 ALA A C 1
ATOM 517 O O . ALA A 1 65 ? 0.485 -6.020 -17.380 1.00 98.62 65 ALA A O 1
ATOM 518 N N . GLY A 1 66 ? -0.983 -4.354 -17.004 1.00 98.62 66 GLY A N 1
ATOM 519 C CA . GLY A 1 66 ? -1.119 -3.945 -18.398 1.00 98.62 66 GLY A CA 1
ATOM 520 C C . GLY A 1 66 ? 0.208 -3.481 -18.990 1.00 98.62 66 GLY A C 1
ATOM 521 O O . GLY A 1 66 ? 0.591 -3.957 -20.055 1.00 98.62 66 GLY A O 1
ATOM 522 N N . SER A 1 67 ? 0.948 -2.627 -18.278 1.00 98.25 67 SER A N 1
ATOM 523 C CA . SER A 1 67 ? 2.272 -2.165 -18.705 1.00 98.25 67 SER A CA 1
ATOM 524 C C . SER A 1 67 ? 3.298 -3.294 -18.743 1.00 98.25 67 SER A C 1
ATOM 526 O O . SER A 1 67 ? 4.016 -3.411 -19.728 1.00 98.25 67 SER A O 1
ATOM 528 N N . ALA A 1 68 ? 3.349 -4.161 -17.727 1.00 98.62 68 ALA A N 1
ATOM 529 C CA . ALA A 1 68 ? 4.292 -5.279 -17.694 1.00 98.62 68 ALA A CA 1
ATOM 530 C C . ALA A 1 68 ? 4.108 -6.221 -18.895 1.00 98.62 68 ALA A C 1
ATOM 532 O O . ALA A 1 68 ? 5.078 -6.597 -19.549 1.00 98.62 68 ALA A O 1
ATOM 533 N N . ILE A 1 69 ? 2.858 -6.568 -19.217 1.00 98.69 69 ILE A N 1
ATOM 534 C CA . ILE A 1 69 ? 2.542 -7.441 -20.354 1.00 98.69 69 ILE A CA 1
ATOM 535 C C . ILE A 1 69 ? 2.743 -6.696 -21.675 1.00 98.69 69 ILE A C 1
ATOM 537 O O . ILE A 1 69 ? 3.434 -7.191 -22.563 1.00 98.69 69 ILE A O 1
ATOM 541 N N . GLY A 1 70 ? 2.146 -5.512 -21.812 1.00 98.56 70 GLY A N 1
ATOM 542 C CA . GLY A 1 70 ? 2.149 -4.744 -23.053 1.00 98.56 70 GLY A CA 1
ATOM 543 C C . GLY A 1 70 ? 3.555 -4.344 -23.484 1.00 98.56 70 GLY A C 1
ATOM 544 O O . GLY A 1 70 ? 3.954 -4.638 -24.608 1.00 98.56 70 GLY A O 1
ATOM 545 N N . LEU A 1 71 ? 4.335 -3.748 -22.579 1.00 98.25 71 LEU A N 1
ATOM 546 C CA . LEU A 1 71 ? 5.715 -3.353 -22.866 1.00 98.25 71 LEU A CA 1
ATOM 547 C C . LEU A 1 71 ? 6.621 -4.575 -23.045 1.00 98.25 71 LEU A C 1
ATOM 549 O O . LEU A 1 71 ? 7.512 -4.542 -23.883 1.00 98.25 71 LEU A O 1
ATOM 553 N N . GLY A 1 72 ? 6.365 -5.682 -22.340 1.00 98.31 72 GLY A N 1
ATOM 554 C CA . GLY A 1 72 ? 7.089 -6.935 -22.565 1.00 98.31 72 GLY A CA 1
ATOM 555 C C . GLY A 1 72 ? 6.884 -7.495 -23.978 1.00 98.31 72 GLY A C 1
ATOM 556 O O . GLY A 1 72 ? 7.842 -7.932 -24.613 1.00 98.31 72 GLY A O 1
ATOM 557 N N . ILE A 1 73 ? 5.654 -7.432 -24.500 1.00 98.50 73 ILE A N 1
ATOM 558 C CA . ILE A 1 73 ? 5.353 -7.814 -25.888 1.00 98.50 73 ILE A CA 1
ATOM 559 C C . ILE A 1 73 ? 6.052 -6.867 -26.866 1.00 98.50 73 ILE A C 1
ATOM 561 O O . ILE A 1 73 ? 6.709 -7.338 -27.789 1.00 98.50 73 ILE A O 1
ATOM 565 N N . VAL A 1 74 ? 5.941 -5.550 -26.658 1.00 98.06 74 VAL A N 1
ATOM 566 C CA . VAL A 1 74 ? 6.589 -4.550 -27.525 1.00 98.06 74 VAL A CA 1
ATOM 567 C C . VAL A 1 74 ? 8.107 -4.736 -27.537 1.00 98.06 74 VAL A C 1
ATOM 569 O O . VAL A 1 74 ? 8.701 -4.705 -28.607 1.00 98.06 74 VAL A O 1
ATOM 572 N N . ALA A 1 75 ? 8.726 -5.023 -26.390 1.00 97.50 75 ALA A N 1
ATOM 573 C CA . ALA A 1 75 ? 10.156 -5.308 -26.300 1.00 97.50 75 ALA A CA 1
ATOM 574 C C . ALA A 1 75 ? 10.572 -6.515 -27.153 1.00 97.50 75 ALA A C 1
ATOM 576 O O . ALA A 1 75 ? 11.590 -6.467 -27.833 1.00 97.50 75 ALA A O 1
ATOM 577 N N . GLY A 1 76 ? 9.780 -7.593 -27.142 1.00 96.38 76 GLY A N 1
ATOM 578 C CA . GLY A 1 76 ? 10.060 -8.797 -27.932 1.00 96.38 76 GLY A CA 1
ATOM 579 C C . GLY A 1 76 ? 9.828 -8.638 -29.437 1.00 96.38 76 GLY A C 1
ATOM 580 O O . GLY A 1 76 ? 10.285 -9.477 -30.210 1.00 96.38 76 GLY A O 1
ATOM 581 N N . LEU A 1 77 ? 9.109 -7.591 -29.846 1.00 97.62 77 LEU A N 1
ATOM 582 C CA . LEU A 1 77 ? 8.808 -7.271 -31.243 1.00 97.62 77 LEU A CA 1
ATOM 583 C C . LEU A 1 77 ? 9.625 -6.085 -31.773 1.00 97.62 77 LEU A C 1
ATOM 585 O O . LEU A 1 77 ? 9.432 -5.697 -32.921 1.00 97.62 77 LEU A O 1
ATOM 589 N N . ALA A 1 78 ? 10.480 -5.482 -30.948 1.00 96.44 78 ALA A N 1
ATOM 590 C CA . ALA A 1 78 ? 11.238 -4.303 -31.326 1.00 96.44 78 ALA A CA 1
ATOM 591 C C . ALA A 1 78 ? 12.336 -4.649 -32.343 1.00 96.44 78 ALA A C 1
ATOM 593 O O . ALA A 1 78 ? 13.093 -5.603 -32.163 1.00 96.44 78 ALA A O 1
ATOM 594 N N . ASP A 1 79 ? 12.438 -3.829 -33.391 1.00 95.56 79 ASP A N 1
ATOM 595 C CA . ASP A 1 79 ? 13.462 -3.963 -34.434 1.00 95.56 79 ASP A CA 1
ATOM 596 C C . ASP A 1 79 ? 14.811 -3.348 -34.019 1.00 95.56 79 ASP A C 1
ATOM 598 O O . ASP A 1 79 ? 15.858 -3.692 -34.575 1.00 95.56 79 ASP A O 1
ATOM 602 N N . HIS A 1 80 ? 14.795 -2.436 -33.041 1.00 94.56 80 HIS A N 1
ATOM 603 C CA . HIS A 1 80 ? 15.972 -1.747 -32.520 1.00 94.56 80 HIS A CA 1
ATOM 604 C C . HIS A 1 80 ? 16.270 -2.168 -31.077 1.00 94.56 80 HIS A C 1
ATOM 606 O O . HIS A 1 80 ? 15.366 -2.344 -30.258 1.00 94.56 80 HIS A O 1
ATOM 612 N N . GLU A 1 81 ? 17.556 -2.358 -30.769 1.00 93.38 81 GLU A N 1
ATOM 613 C CA . GLU A 1 81 ? 18.005 -2.866 -29.467 1.00 93.38 81 GLU A CA 1
ATOM 614 C C . GLU A 1 81 ? 17.707 -1.889 -28.323 1.00 93.38 81 GLU A C 1
ATOM 616 O O . GLU A 1 81 ? 17.284 -2.310 -27.249 1.00 93.38 81 GLU A O 1
ATOM 621 N N . ASP A 1 82 ? 17.875 -0.588 -28.549 1.00 93.19 82 ASP A N 1
ATOM 622 C CA . ASP A 1 82 ? 17.570 0.455 -27.570 1.00 93.19 82 ASP A CA 1
ATOM 623 C C . ASP A 1 82 ? 16.074 0.501 -27.230 1.00 93.19 82 ASP A C 1
ATOM 625 O O . ASP A 1 82 ? 15.712 0.534 -26.049 1.00 93.19 82 ASP A O 1
ATOM 629 N N . ASP A 1 83 ? 15.203 0.391 -28.235 1.00 95.00 83 ASP A N 1
ATOM 630 C CA . ASP A 1 83 ? 13.758 0.250 -28.041 1.00 95.00 83 ASP A CA 1
ATOM 631 C C . ASP A 1 83 ? 13.412 -1.033 -27.275 1.00 95.00 83 ASP A C 1
ATOM 633 O O . ASP A 1 83 ? 12.596 -1.007 -26.343 1.00 95.00 83 ASP A O 1
ATOM 637 N N . ALA A 1 84 ? 14.042 -2.158 -27.625 1.00 97.12 84 ALA A N 1
ATOM 638 C CA . ALA A 1 84 ? 13.843 -3.429 -26.935 1.00 97.12 84 ALA A CA 1
ATOM 639 C C . ALA A 1 84 ? 14.211 -3.313 -25.447 1.00 97.12 84 ALA A C 1
ATOM 641 O O . ALA A 1 84 ? 13.421 -3.692 -24.576 1.00 97.12 84 ALA A O 1
ATOM 642 N N . VAL A 1 85 ? 15.378 -2.735 -25.142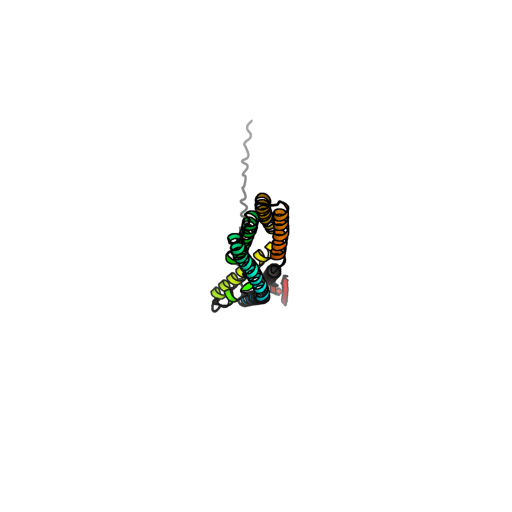 1.00 97.56 85 VAL A N 1
ATOM 643 C CA . VAL A 1 85 ? 15.857 -2.530 -23.768 1.00 97.56 85 VAL A CA 1
ATOM 644 C C . VAL A 1 85 ? 14.951 -1.566 -23.009 1.00 97.56 85 VAL A C 1
ATOM 646 O O . VAL A 1 85 ? 14.565 -1.867 -21.879 1.00 97.56 85 VAL A O 1
ATOM 649 N N . ASN A 1 86 ? 14.558 -0.443 -23.615 1.00 97.31 86 ASN A N 1
ATOM 650 C CA . ASN A 1 86 ? 13.666 0.531 -22.991 1.00 97.31 86 ASN A CA 1
ATOM 651 C C . ASN A 1 86 ? 12.343 -0.103 -22.549 1.00 97.31 86 ASN A C 1
ATOM 653 O O . ASN A 1 86 ? 11.956 -0.022 -21.378 1.00 97.31 86 ASN A O 1
ATOM 657 N N . ASN A 1 87 ? 11.679 -0.800 -23.469 1.00 98.06 87 ASN A N 1
ATOM 658 C CA . ASN A 1 87 ? 10.410 -1.456 -23.186 1.00 98.06 87 ASN A CA 1
ATOM 659 C C . ASN A 1 87 ? 10.572 -2.595 -22.165 1.00 98.06 87 ASN A C 1
ATOM 661 O O . ASN A 1 87 ? 9.755 -2.712 -21.251 1.00 98.06 87 ASN A O 1
ATOM 665 N N . ALA A 1 88 ? 11.645 -3.389 -22.251 1.00 98.38 88 ALA A N 1
ATOM 666 C CA . ALA A 1 88 ? 11.908 -4.471 -21.303 1.00 98.38 88 ALA A CA 1
ATOM 667 C C . ALA A 1 88 ? 12.161 -3.955 -19.876 1.00 98.38 88 ALA A C 1
ATOM 669 O O . ALA A 1 88 ? 11.617 -4.499 -18.912 1.00 98.38 88 ALA A O 1
ATOM 670 N N . VAL A 1 89 ? 12.950 -2.887 -19.723 1.00 98.38 89 VAL A N 1
ATOM 671 C CA . VAL A 1 89 ? 13.229 -2.271 -18.416 1.00 98.38 89 VAL A CA 1
ATOM 672 C C . VAL A 1 89 ? 11.948 -1.715 -17.802 1.00 98.38 89 VAL A C 1
ATOM 674 O O . VAL A 1 89 ? 11.656 -1.992 -16.636 1.00 98.38 89 VAL A O 1
ATOM 677 N N . GLN A 1 90 ? 11.146 -0.982 -18.578 1.00 98.12 90 GLN A N 1
ATOM 678 C CA . GLN A 1 90 ? 9.877 -0.442 -18.089 1.00 98.12 90 GLN A CA 1
ATOM 679 C C . GLN A 1 90 ? 8.861 -1.547 -17.756 1.00 98.12 90 GLN A C 1
ATOM 681 O O . GLN A 1 90 ? 8.177 -1.458 -16.733 1.00 98.12 90 GLN A O 1
ATOM 686 N N . ALA A 1 91 ? 8.812 -2.627 -18.544 1.00 98.62 91 ALA A N 1
ATOM 687 C CA . ALA A 1 91 ? 8.026 -3.816 -18.218 1.00 98.62 91 ALA A CA 1
ATOM 688 C C . ALA A 1 91 ? 8.460 -4.431 -16.877 1.00 98.62 91 ALA A C 1
ATOM 690 O O . ALA A 1 91 ? 7.616 -4.785 -16.052 1.00 98.62 91 ALA A O 1
ATOM 691 N N . GLY A 1 92 ? 9.772 -4.503 -16.627 1.00 98.56 92 GLY A N 1
ATOM 692 C CA . GLY A 1 92 ? 10.340 -4.972 -15.363 1.00 98.56 92 GLY A CA 1
ATOM 693 C C . GLY A 1 92 ? 9.939 -4.105 -14.166 1.00 98.56 92 GLY A C 1
ATOM 694 O O . GLY A 1 92 ? 9.509 -4.632 -13.140 1.00 98.56 92 GLY A O 1
ATOM 695 N N . VAL A 1 93 ? 10.001 -2.776 -14.298 1.00 98.44 93 VAL A N 1
ATOM 696 C CA . VAL A 1 93 ? 9.545 -1.843 -13.249 1.00 98.44 93 VAL A CA 1
ATOM 697 C C . VAL A 1 93 ? 8.047 -2.013 -12.973 1.00 98.44 93 VAL A C 1
ATOM 699 O O . VAL A 1 93 ? 7.634 -2.091 -11.814 1.00 98.44 93 VAL A O 1
ATOM 702 N N . ALA A 1 94 ? 7.227 -2.148 -14.016 1.00 98.50 94 ALA A N 1
ATOM 703 C CA . ALA A 1 94 ? 5.797 -2.398 -13.865 1.00 98.50 94 ALA A CA 1
ATOM 704 C C . ALA A 1 94 ? 5.517 -3.748 -13.174 1.00 98.50 94 ALA A C 1
ATOM 706 O O . ALA A 1 94 ? 4.658 -3.830 -12.293 1.00 98.50 94 ALA A O 1
ATOM 707 N N . ALA A 1 95 ? 6.289 -4.792 -13.490 1.00 98.69 95 ALA A N 1
ATOM 708 C CA . ALA A 1 95 ? 6.198 -6.090 -12.825 1.00 98.69 95 ALA A CA 1
ATOM 709 C C . ALA A 1 95 ? 6.554 -6.013 -11.329 1.00 98.69 95 ALA A C 1
ATOM 711 O O . ALA A 1 95 ? 5.899 -6.666 -10.516 1.00 98.69 95 ALA A O 1
ATOM 712 N N . ILE A 1 96 ? 7.519 -5.173 -10.936 1.00 98.25 96 ILE A N 1
ATOM 713 C CA . ILE A 1 96 ? 7.796 -4.876 -9.519 1.00 98.25 96 ILE A CA 1
ATOM 714 C C . ILE A 1 96 ? 6.568 -4.232 -8.857 1.00 98.25 96 ILE A C 1
ATOM 716 O O . ILE A 1 96 ? 6.200 -4.616 -7.748 1.00 98.25 96 I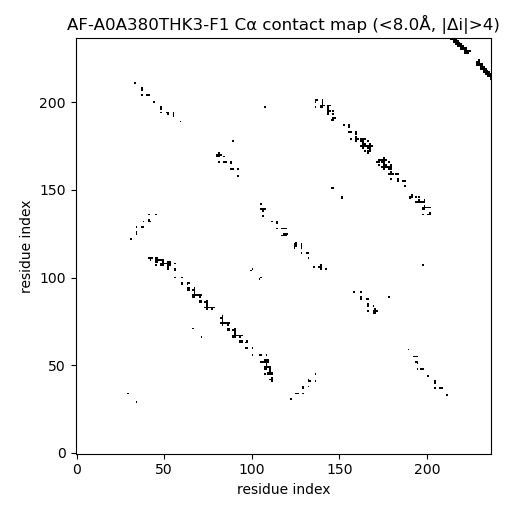LE A O 1
ATOM 720 N N . GLY A 1 97 ? 5.889 -3.311 -9.547 1.00 97.44 97 GLY A N 1
ATOM 721 C CA . GLY A 1 97 ? 4.632 -2.721 -9.076 1.00 97.44 97 GLY A CA 1
ATOM 722 C C . GLY A 1 97 ? 3.511 -3.751 -8.880 1.00 97.44 97 GLY A C 1
ATOM 723 O O . GLY A 1 97 ? 2.784 -3.695 -7.888 1.00 97.44 97 GLY A O 1
ATOM 724 N N . VAL A 1 98 ? 3.389 -4.736 -9.779 1.00 98.50 98 VAL A N 1
ATOM 725 C CA . VAL A 1 98 ? 2.473 -5.879 -9.595 1.00 98.50 98 VAL A CA 1
ATOM 726 C C . VAL A 1 98 ? 2.870 -6.697 -8.369 1.00 98.50 98 VAL A C 1
ATOM 728 O O . VAL A 1 98 ? 2.019 -6.994 -7.530 1.00 98.50 98 VAL A O 1
ATOM 731 N N . ALA A 1 99 ? 4.153 -7.045 -8.244 1.00 98.19 99 ALA A N 1
ATOM 732 C CA . ALA A 1 99 ? 4.658 -7.825 -7.121 1.00 98.19 99 ALA A CA 1
ATOM 733 C C . ALA A 1 99 ? 4.366 -7.130 -5.781 1.00 98.19 99 ALA A C 1
ATOM 735 O O . ALA A 1 99 ? 3.897 -7.784 -4.851 1.00 98.19 99 ALA A O 1
ATOM 736 N N . ASP A 1 100 ? 4.548 -5.809 -5.695 1.00 96.00 100 ASP A N 1
ATOM 737 C CA . ASP A 1 100 ? 4.193 -5.040 -4.500 1.00 96.00 100 ASP A CA 1
ATOM 738 C C . ASP A 1 100 ? 2.717 -5.211 -4.120 1.00 96.00 100 ASP A C 1
ATOM 740 O O . ASP A 1 100 ? 2.393 -5.549 -2.984 1.00 96.00 100 ASP A O 1
ATOM 744 N N . LEU A 1 101 ? 1.815 -5.050 -5.088 1.00 95.81 101 LEU A N 1
ATOM 745 C CA . LEU A 1 101 ? 0.373 -5.146 -4.870 1.00 95.81 101 LEU A CA 1
ATOM 746 C C . LEU A 1 101 ? -0.091 -6.569 -4.503 1.00 95.81 101 LEU A C 1
ATOM 748 O O . LEU A 1 101 ? -1.099 -6.724 -3.804 1.00 95.81 101 LEU A O 1
ATOM 752 N N . VAL A 1 102 ? 0.632 -7.598 -4.950 1.00 96.81 102 VAL A N 1
ATOM 753 C CA . VAL A 1 102 ? 0.363 -9.006 -4.618 1.00 96.81 102 VAL A CA 1
ATOM 754 C C . VAL A 1 102 ? 0.881 -9.363 -3.224 1.00 96.81 102 VAL A C 1
ATOM 756 O O . VAL A 1 102 ? 0.132 -9.934 -2.432 1.00 96.81 102 VAL A O 1
ATOM 759 N N . PHE A 1 103 ? 2.137 -9.033 -2.913 1.00 96.00 103 PHE A N 1
ATOM 760 C CA . PHE A 1 103 ? 2.800 -9.471 -1.678 1.00 96.00 103 PHE A CA 1
ATOM 761 C C . PHE A 1 103 ? 2.590 -8.523 -0.494 1.00 96.00 103 PHE A C 1
ATOM 763 O O . PHE A 1 103 ? 2.639 -8.961 0.654 1.00 96.00 103 PHE A O 1
ATOM 770 N N . ARG A 1 104 ? 2.321 -7.240 -0.752 1.00 92.56 104 ARG A N 1
ATOM 771 C CA . ARG A 1 104 ? 1.982 -6.223 0.255 1.00 92.56 104 ARG A CA 1
ATOM 772 C C . ARG A 1 104 ? 0.642 -5.564 -0.091 1.00 92.56 104 ARG A C 1
ATOM 774 O O . ARG A 1 104 ? 0.577 -4.365 -0.373 1.00 92.56 104 ARG A O 1
ATOM 781 N N . PRO A 1 105 ? -0.453 -6.345 -0.108 1.00 89.19 105 PRO A N 1
ATOM 782 C CA . PRO A 1 105 ? -1.754 -5.841 -0.508 1.00 89.19 105 PRO A CA 1
ATOM 783 C C . PRO A 1 105 ? -2.254 -4.742 0.431 1.00 89.19 105 PRO A C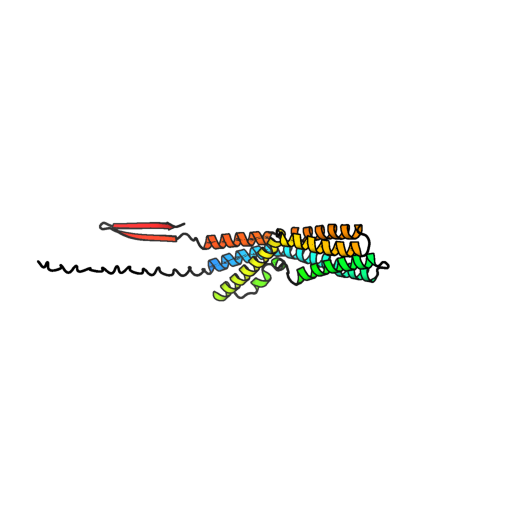 1
ATOM 785 O O . PRO A 1 105 ? -2.104 -4.821 1.648 1.00 89.19 105 PRO A O 1
ATOM 788 N N . LEU A 1 106 ? -2.951 -3.751 -0.128 1.00 89.38 106 LEU A N 1
ATOM 789 C CA . LEU A 1 106 ? -3.683 -2.777 0.676 1.00 89.38 106 LEU A CA 1
ATOM 790 C C . LEU A 1 106 ? -4.918 -3.453 1.295 1.00 89.38 106 LEU A C 1
ATOM 792 O O . LEU A 1 106 ? -5.958 -3.566 0.643 1.00 89.38 106 LEU A O 1
ATOM 796 N N . GLU A 1 107 ? -4.813 -3.890 2.550 1.00 92.62 107 GLU A N 1
ATOM 797 C CA . GLU A 1 107 ? -5.890 -4.592 3.268 1.00 92.62 107 GLU A CA 1
ATOM 798 C C . GLU A 1 107 ? -7.179 -3.768 3.401 1.00 92.62 107 GLU A C 1
ATOM 800 O O . GLU A 1 107 ? -8.266 -4.343 3.488 1.00 92.62 107 GLU A O 1
ATOM 805 N N . ALA A 1 108 ? -7.093 -2.435 3.324 1.00 92.44 108 ALA A N 1
ATOM 806 C CA . ALA A 1 108 ? -8.251 -1.547 3.341 1.00 92.44 108 ALA A CA 1
ATOM 807 C C . ALA A 1 108 ? -9.280 -1.918 2.260 1.00 92.44 108 ALA A C 1
ATOM 809 O O . ALA A 1 108 ? -10.467 -1.712 2.475 1.00 92.44 108 ALA A O 1
ATOM 810 N N . ARG A 1 109 ? -8.865 -2.543 1.144 1.00 95.50 109 ARG A N 1
ATOM 811 C CA . ARG A 1 109 ? -9.766 -3.011 0.073 1.00 95.50 109 ARG A CA 1
ATOM 812 C C . ARG A 1 109 ? -10.808 -4.037 0.534 1.00 95.50 109 ARG A C 1
ATOM 814 O O . ARG A 1 109 ? -11.839 -4.195 -0.118 1.00 95.50 109 ARG A O 1
ATOM 821 N N . TYR A 1 110 ? -10.536 -4.756 1.620 1.00 95.50 110 TYR A N 1
ATOM 822 C CA . TYR A 1 110 ? -11.415 -5.809 2.123 1.00 95.50 110 TYR A CA 1
ATOM 823 C C . TYR A 1 110 ? -12.493 -5.297 3.083 1.00 95.50 110 TYR A C 1
ATOM 825 O O . TYR A 1 110 ? -13.424 -6.038 3.402 1.00 95.50 110 TYR A O 1
ATOM 833 N N . GLY A 1 111 ? -12.374 -4.056 3.565 1.00 95.81 111 GLY A N 1
ATOM 834 C CA . GLY A 1 111 ? -13.220 -3.548 4.641 1.00 95.81 111 GLY A CA 1
ATOM 835 C C . GLY A 1 111 ? -13.228 -4.479 5.856 1.00 95.81 111 GLY A C 1
ATOM 836 O O . GLY A 1 111 ? -12.217 -5.107 6.177 1.00 95.81 111 GLY A O 1
ATOM 837 N N . ALA A 1 112 ? -14.377 -4.605 6.520 1.00 97.19 112 ALA A N 1
ATOM 838 C CA . ALA A 1 112 ? -14.513 -5.477 7.686 1.00 97.19 112 ALA A CA 1
ATOM 839 C C . ALA A 1 112 ? -14.753 -6.960 7.333 1.00 97.19 112 ALA A C 1
ATOM 841 O O . ALA A 1 112 ? -14.991 -7.774 8.227 1.00 97.19 112 ALA A O 1
ATOM 842 N N . ALA A 1 113 ? -14.725 -7.350 6.052 1.00 96.69 113 ALA A N 1
ATOM 843 C CA . ALA A 1 113 ? -15.019 -8.728 5.645 1.00 96.69 113 ALA A CA 1
ATOM 844 C C . ALA A 1 113 ? -14.158 -9.797 6.362 1.00 96.69 113 ALA A C 1
ATOM 846 O O . ALA A 1 113 ? -14.747 -10.777 6.824 1.00 96.69 113 ALA A O 1
ATOM 847 N N . PRO A 1 114 ? -12.829 -9.621 6.548 1.00 94.81 114 PRO A N 1
ATOM 848 C CA . PRO A 1 114 ? -11.994 -10.620 7.223 1.00 94.81 114 PRO A CA 1
ATOM 849 C C . PRO A 1 114 ? -12.369 -10.862 8.690 1.00 94.81 114 PRO A C 1
ATOM 851 O O . PRO A 1 114 ? -12.174 -11.964 9.195 1.00 94.81 114 PRO A O 1
ATOM 854 N N . ILE A 1 115 ? -12.924 -9.855 9.373 1.00 96.00 115 ILE A N 1
ATOM 855 C CA . ILE A 1 115 ? -13.291 -9.953 10.792 1.00 96.00 115 ILE A CA 1
ATOM 856 C C . ILE A 1 115 ? -14.757 -10.312 11.012 1.00 96.00 115 ILE A C 1
ATOM 858 O O . ILE A 1 115 ? -15.082 -10.920 12.027 1.00 96.00 115 ILE A O 1
ATOM 862 N N . ARG A 1 116 ? -15.660 -9.987 10.076 1.00 93.25 116 ARG A N 1
ATOM 863 C CA . ARG A 1 116 ? -17.098 -10.279 10.219 1.00 93.25 116 ARG A CA 1
ATOM 864 C C . ARG A 1 116 ? -17.386 -11.765 10.413 1.00 93.25 116 ARG A C 1
ATOM 866 O O . ARG A 1 116 ? -18.266 -12.095 11.198 1.00 93.25 116 ARG A O 1
ATOM 873 N N . GLY A 1 117 ? -16.639 -12.633 9.730 1.00 90.88 117 GLY A N 1
ATOM 874 C CA . GLY A 1 117 ? -16.804 -14.086 9.811 1.00 90.88 117 GLY A CA 1
ATOM 875 C C . GLY A 1 117 ? -16.246 -14.732 11.082 1.00 90.88 117 GLY A C 1
ATOM 876 O O . GLY A 1 117 ? -16.392 -15.940 11.248 1.00 90.88 117 GLY A O 1
ATOM 877 N N . LEU A 1 118 ? -15.591 -13.969 11.963 1.00 95.94 118 LEU A N 1
ATOM 878 C CA . LEU A 1 118 ? -15.033 -14.511 13.198 1.00 95.94 118 LEU A CA 1
ATOM 879 C C . LEU A 1 118 ? -16.136 -14.759 14.246 1.00 95.94 118 LEU A C 1
ATOM 881 O O . LEU A 1 118 ? -17.039 -13.919 14.368 1.00 95.94 118 LEU A O 1
ATOM 885 N N . PRO A 1 119 ? -16.045 -15.863 15.019 1.00 96.00 119 PRO A N 1
ATOM 886 C CA . PRO A 1 119 ? -16.962 -16.154 16.121 1.00 96.00 119 PRO A CA 1
ATOM 887 C C . PRO A 1 119 ? -17.028 -15.023 17.156 1.00 96.00 119 PRO A C 1
ATOM 889 O O . PRO A 1 119 ? -16.054 -14.300 17.362 1.00 96.00 119 PRO A O 1
ATOM 892 N N . GLU A 1 120 ? -18.177 -14.881 17.819 1.00 94.31 120 GLU A N 1
ATOM 893 C CA . GLU A 1 120 ? -18.421 -13.846 18.839 1.00 94.31 120 GLU A CA 1
ATOM 894 C C . GLU A 1 120 ? -19.456 -14.263 19.902 1.00 94.31 120 GLU A C 1
ATOM 896 O O . GLU A 1 120 ? -20.054 -13.421 20.573 1.00 94.31 120 GLU A O 1
ATOM 901 N N . THR A 1 121 ? -19.700 -15.569 20.042 1.00 93.31 121 THR A N 1
ATOM 902 C CA . THR A 1 121 ? -20.722 -16.125 20.942 1.00 93.31 121 THR A CA 1
ATOM 903 C C . THR A 1 121 ? -20.257 -16.179 22.392 1.00 93.31 121 THR A C 1
ATOM 905 O O . THR A 1 121 ? -21.066 -16.031 23.307 1.00 93.31 121 THR A O 1
ATOM 908 N N . THR A 1 122 ? -18.953 -16.351 22.611 1.00 94.44 122 THR A N 1
ATOM 909 C CA . THR A 1 122 ? -18.334 -16.314 23.940 1.00 94.44 122 THR A CA 1
ATOM 910 C C . THR A 1 122 ? -17.499 -15.050 24.128 1.00 94.44 122 THR A C 1
ATOM 912 O O . THR A 1 122 ? -17.102 -14.385 23.170 1.00 94.44 122 THR A O 1
ATOM 915 N N . ARG A 1 123 ? -17.193 -14.709 25.383 1.00 92.62 123 ARG A N 1
ATOM 916 C CA . ARG A 1 123 ? -16.335 -13.558 25.695 1.00 92.62 123 ARG A CA 1
ATOM 917 C C . ARG A 1 123 ? -14.931 -13.705 25.104 1.00 92.62 123 ARG A C 1
ATOM 919 O O . ARG A 1 123 ? -14.396 -12.739 24.566 1.00 92.62 123 ARG A O 1
ATOM 926 N N . ASP A 1 124 ? -14.365 -14.907 25.159 1.00 94.38 124 ASP A N 1
ATOM 927 C CA . ASP A 1 124 ? -13.043 -15.192 24.593 1.00 94.38 124 ASP A CA 1
ATOM 928 C C . ASP A 1 124 ? -13.048 -15.044 23.067 1.00 94.38 124 ASP A C 1
ATOM 930 O O . ASP A 1 124 ? -12.119 -14.473 22.494 1.00 94.38 124 ASP A O 1
ATOM 934 N N . GLU A 1 125 ? -14.127 -15.471 22.407 1.00 96.00 125 GLU A N 1
ATOM 935 C CA . GLU A 1 125 ? -14.325 -15.257 20.971 1.00 96.00 125 GLU A CA 1
ATOM 936 C C . GLU A 1 125 ? -14.426 -13.768 20.622 1.00 96.00 125 GLU A C 1
ATOM 938 O O . GLU A 1 125 ? -13.742 -13.304 19.708 1.00 96.00 125 GLU A O 1
ATOM 943 N N . LYS A 1 126 ? -15.199 -12.985 21.386 1.00 95.25 126 LYS A N 1
ATOM 944 C CA . LYS A 1 126 ? -15.287 -11.528 21.200 1.00 95.25 126 LYS A CA 1
ATOM 945 C C . LYS A 1 126 ? -13.933 -10.837 21.367 1.00 95.25 126 LYS A C 1
ATOM 947 O O . LYS A 1 126 ? -13.595 -9.957 20.578 1.00 95.25 126 LYS A O 1
ATOM 952 N N . LEU A 1 127 ? -13.140 -11.241 22.361 1.00 95.81 127 LEU A N 1
ATOM 953 C CA . LEU A 1 127 ? -11.787 -10.717 22.571 1.00 95.81 127 LEU A CA 1
ATOM 954 C C . LEU A 1 127 ? -10.848 -11.086 21.416 1.00 95.81 127 LEU A C 1
ATOM 956 O O . LEU A 1 127 ? -10.090 -10.237 20.946 1.00 95.81 127 LEU A O 1
ATOM 960 N N . ALA A 1 128 ? -10.916 -12.322 20.919 1.00 96.50 128 ALA A N 1
ATOM 961 C CA . ALA A 1 128 ? -10.135 -12.753 19.764 1.00 96.50 128 ALA A CA 1
ATOM 962 C C . ALA A 1 128 ? -10.519 -11.977 18.493 1.00 96.50 128 ALA A C 1
ATOM 964 O O . ALA A 1 128 ? -9.642 -11.533 17.747 1.00 96.50 128 ALA A O 1
ATOM 965 N N . LYS A 1 129 ? -11.821 -11.755 18.275 1.00 97.81 129 LYS A N 1
ATOM 966 C CA . LYS A 1 129 ? -12.347 -10.943 17.173 1.00 97.81 129 LYS A CA 1
ATOM 967 C C . LYS A 1 129 ? -11.899 -9.489 17.276 1.00 97.81 129 LYS A C 1
ATOM 969 O O . LYS A 1 129 ? -11.442 -8.932 16.279 1.00 97.81 129 LYS A O 1
ATOM 974 N N . LEU A 1 130 ? -11.965 -8.895 18.470 1.00 97.56 130 LEU A N 1
ATOM 975 C CA . LEU A 1 130 ? -11.467 -7.542 18.721 1.00 97.56 130 LEU A CA 1
ATOM 976 C C . LEU A 1 130 ? -9.977 -7.439 18.394 1.00 97.56 130 LEU A C 1
ATOM 978 O O . LEU A 1 130 ? -9.593 -6.564 17.626 1.00 97.56 130 LEU A O 1
ATOM 982 N N . LYS A 1 131 ? -9.159 -8.377 18.878 1.00 97.69 131 LYS A N 1
ATOM 983 C CA . LYS A 1 131 ? -7.724 -8.405 18.576 1.00 97.69 131 LYS A CA 1
ATOM 984 C C . LYS A 1 131 ? -7.455 -8.475 17.070 1.00 97.69 131 LYS A C 1
ATOM 986 O O . LYS A 1 131 ? -6.612 -7.747 16.558 1.00 97.69 131 LYS A O 1
ATOM 991 N N . ALA A 1 132 ? -8.170 -9.334 16.343 1.00 97.88 132 ALA A N 1
ATOM 992 C CA . ALA A 1 132 ? -8.024 -9.434 14.890 1.00 97.88 132 ALA A CA 1
ATOM 993 C C . ALA A 1 132 ? -8.407 -8.123 14.175 1.00 97.88 132 ALA A C 1
ATOM 995 O O . ALA A 1 132 ? -7.729 -7.715 13.229 1.00 97.88 132 ALA A O 1
ATOM 996 N N . ALA A 1 133 ? -9.458 -7.452 14.649 1.00 97.94 133 ALA A N 1
ATOM 997 C CA . ALA A 1 133 ? -9.915 -6.166 14.134 1.00 97.94 133 ALA A CA 1
ATOM 998 C C . ALA A 1 133 ? -8.909 -5.036 14.393 1.00 97.94 133 ALA A C 1
ATOM 1000 O O . ALA A 1 133 ? -8.584 -4.286 13.472 1.00 97.94 133 ALA A O 1
ATOM 1001 N N . GLU A 1 134 ? -8.362 -4.949 15.606 1.00 98.12 134 GLU A N 1
ATOM 1002 C CA . GLU A 1 134 ? -7.309 -3.994 15.969 1.00 98.12 134 GLU A CA 1
ATOM 1003 C C . GLU A 1 134 ? -6.052 -4.193 15.117 1.00 98.12 134 GLU A C 1
ATOM 1005 O O . GLU A 1 134 ? -5.498 -3.229 14.587 1.00 98.12 134 GLU A O 1
ATOM 1010 N N . GLU A 1 135 ? -5.629 -5.443 14.924 1.00 97.25 135 GLU A N 1
ATOM 1011 C CA . GLU A 1 135 ? -4.472 -5.772 14.093 1.00 97.25 135 GLU A CA 1
ATOM 1012 C C . GLU A 1 135 ? -4.694 -5.393 12.621 1.00 97.25 135 GLU A C 1
ATOM 1014 O O . GLU A 1 135 ? -3.797 -4.839 11.985 1.00 97.25 135 GLU A O 1
ATOM 1019 N N . GLN A 1 136 ? -5.888 -5.635 12.069 1.00 97.00 136 GLN A N 1
ATOM 1020 C CA . GLN A 1 136 ? -6.217 -5.194 10.709 1.00 97.00 136 GLN A CA 1
ATOM 1021 C C . GLN A 1 136 ? -6.213 -3.662 10.590 1.00 97.00 136 GLN A C 1
ATOM 1023 O O . GLN A 1 136 ? -5.667 -3.119 9.626 1.00 97.00 136 GLN A O 1
ATOM 1028 N N . LEU A 1 137 ? -6.781 -2.950 11.569 1.00 97.25 137 LEU A N 1
ATOM 1029 C CA . LEU A 1 137 ? -6.777 -1.487 11.589 1.00 97.25 137 LEU A CA 1
ATOM 1030 C C . LEU A 1 137 ? -5.343 -0.934 11.638 1.00 97.25 137 LEU A C 1
ATOM 1032 O O . LEU A 1 137 ? -4.991 -0.058 10.848 1.00 97.25 137 LEU A O 1
ATOM 1036 N N . LYS A 1 138 ? -4.495 -1.506 12.497 1.00 96.88 138 LYS A N 1
ATOM 1037 C CA . LYS A 1 138 ? -3.085 -1.130 12.640 1.00 96.88 138 LYS A CA 1
ATOM 1038 C C . LYS A 1 138 ? -2.276 -1.380 11.367 1.00 96.88 138 LYS A C 1
ATOM 1040 O O . LYS A 1 138 ? -1.503 -0.514 10.961 1.00 96.88 138 LYS A O 1
ATOM 1045 N N . ARG A 1 139 ? -2.450 -2.531 10.704 1.00 95.94 139 ARG A N 1
ATOM 1046 C CA . ARG A 1 139 ? -1.771 -2.814 9.423 1.00 95.94 139 ARG A CA 1
ATOM 1047 C C . ARG A 1 139 ? -2.190 -1.833 8.330 1.00 95.94 139 ARG A C 1
ATOM 1049 O O . ARG A 1 139 ? -1.339 -1.359 7.579 1.00 95.94 139 ARG A O 1
ATOM 1056 N N . ASN A 1 140 ? -3.474 -1.478 8.272 1.00 95.81 140 ASN A N 1
ATOM 1057 C CA . ASN A 1 140 ? -3.959 -0.460 7.341 1.00 95.81 140 ASN A CA 1
ATOM 1058 C C . ASN A 1 140 ? -3.349 0.920 7.612 1.00 95.81 140 ASN A C 1
ATOM 1060 O O . ASN A 1 140 ? -2.979 1.607 6.661 1.00 95.81 140 ASN A O 1
ATOM 1064 N N . ALA A 1 141 ? -3.218 1.308 8.882 1.00 96.31 141 ALA A N 1
ATOM 1065 C CA . ALA A 1 141 ? -2.567 2.554 9.275 1.00 96.31 141 ALA A CA 1
ATOM 1066 C C . ALA A 1 141 ? -1.086 2.578 8.878 1.00 96.31 141 ALA A C 1
ATOM 1068 O O . ALA A 1 141 ? -0.669 3.489 8.170 1.00 96.31 141 ALA A O 1
ATOM 1069 N N . ALA A 1 142 ? -0.329 1.530 9.218 1.00 94.69 142 ALA A N 1
ATOM 1070 C CA . ALA A 1 142 ? 1.086 1.420 8.859 1.00 94.69 142 ALA A CA 1
ATOM 1071 C C . ALA A 1 142 ? 1.303 1.518 7.341 1.00 94.69 142 ALA A C 1
ATOM 1073 O O . ALA A 1 142 ? 2.189 2.228 6.871 1.00 94.69 142 ALA A O 1
ATOM 1074 N N . ARG A 1 143 ? 0.445 0.859 6.549 1.00 93.94 143 ARG A N 1
ATOM 1075 C CA . ARG A 1 143 ? 0.499 0.973 5.089 1.00 93.94 143 ARG A CA 1
ATOM 1076 C C . ARG A 1 143 ? 0.144 2.389 4.625 1.00 93.94 143 ARG A C 1
ATOM 1078 O O . ARG A 1 143 ? 0.770 2.877 3.693 1.00 93.94 143 ARG A O 1
ATOM 1085 N N . ALA A 1 144 ? -0.824 3.069 5.240 1.00 94.56 144 ALA A N 1
ATOM 1086 C CA . ALA A 1 144 ? -1.186 4.450 4.898 1.00 94.56 144 ALA A CA 1
ATOM 1087 C C . ALA A 1 144 ? -0.074 5.470 5.216 1.00 94.56 144 ALA A C 1
ATOM 1089 O O . ALA A 1 144 ? 0.103 6.425 4.458 1.00 94.56 144 ALA A O 1
ATOM 1090 N N . GLU A 1 145 ? 0.703 5.253 6.278 1.00 94.31 145 GLU A N 1
ATOM 1091 C CA . GLU A 1 145 ? 1.854 6.090 6.653 1.00 94.31 145 GLU A CA 1
ATOM 1092 C C . GLU A 1 145 ? 2.991 6.044 5.617 1.00 94.31 145 GLU A C 1
ATOM 1094 O O . GLU A 1 145 ? 3.737 7.014 5.467 1.00 94.31 145 GLU A O 1
ATOM 1099 N N . GLU A 1 146 ? 3.089 4.978 4.812 1.00 91.44 146 GLU A N 1
ATOM 1100 C CA . GLU A 1 146 ? 4.073 4.882 3.722 1.00 91.44 146 GLU A CA 1
ATOM 1101 C C . GLU A 1 146 ? 3.969 6.047 2.721 1.00 91.44 146 GLU A C 1
ATOM 1103 O O . GLU A 1 146 ? 4.972 6.423 2.113 1.00 91.44 146 GLU A O 1
ATOM 1108 N N . ARG A 1 147 ? 2.792 6.683 2.609 1.00 93.69 147 ARG A N 1
ATOM 1109 C CA . ARG A 1 147 ? 2.560 7.873 1.773 1.00 93.69 147 ARG A CA 1
ATOM 1110 C C . ARG A 1 147 ? 3.547 9.005 2.021 1.00 93.69 147 ARG A C 1
ATOM 1112 O O . ARG A 1 147 ? 3.920 9.723 1.093 1.00 93.69 147 ARG A O 1
ATOM 1119 N N . THR A 1 148 ? 3.892 9.223 3.283 1.00 92.31 148 THR A N 1
ATOM 1120 C CA . THR A 1 148 ? 4.758 10.320 3.729 1.00 92.31 148 THR A CA 1
ATOM 1121 C C . THR A 1 148 ? 6.144 9.819 4.115 1.00 92.31 148 THR A C 1
ATOM 1123 O O . THR A 1 148 ? 7.006 10.614 4.487 1.00 92.31 148 THR A O 1
ATOM 1126 N N . SER A 1 149 ? 6.391 8.513 3.985 1.00 93.94 149 SER A N 1
ATOM 1127 C CA . SER A 1 149 ? 7.672 7.910 4.316 1.00 93.94 149 SER A CA 1
ATOM 1128 C C . SER A 1 149 ? 8.760 8.348 3.341 1.00 93.94 149 SER A C 1
ATOM 1130 O O . SER A 1 149 ? 8.721 8.044 2.146 1.00 93.94 149 SER A O 1
ATOM 1132 N N . PHE A 1 150 ? 9.790 9.006 3.871 1.00 95.88 150 PHE A N 1
ATOM 1133 C CA . PHE A 1 150 ? 10.965 9.390 3.094 1.00 95.88 150 PHE A CA 1
ATOM 1134 C C . PHE A 1 150 ? 11.630 8.185 2.416 1.00 95.88 150 PHE A C 1
ATOM 1136 O O . PHE A 1 150 ? 12.047 8.289 1.265 1.00 95.88 150 PHE A O 1
ATOM 1143 N N . SER A 1 151 ? 11.696 7.032 3.092 1.00 95.69 151 SER A N 1
ATOM 1144 C CA . SER A 1 151 ? 12.333 5.838 2.526 1.00 95.69 151 SER A CA 1
ATOM 1145 C C . SER A 1 151 ? 11.589 5.312 1.301 1.00 95.69 151 SER A C 1
ATOM 1147 O O . SER A 1 151 ? 12.232 4.853 0.362 1.00 95.69 151 SER A O 1
ATOM 1149 N N . MET A 1 152 ? 10.260 5.440 1.262 1.00 94.31 152 MET A N 1
ATOM 1150 C CA . MET A 1 152 ? 9.453 5.026 0.113 1.00 94.31 152 MET A CA 1
ATOM 1151 C C . MET A 1 152 ? 9.668 5.943 -1.091 1.00 94.31 152 MET A C 1
ATOM 1153 O O . MET A 1 152 ? 9.874 5.461 -2.205 1.00 94.31 152 MET A O 1
ATOM 1157 N N . HIS A 1 153 ? 9.706 7.259 -0.872 1.00 96.56 153 HIS A N 1
ATOM 1158 C CA . HIS A 1 153 ? 10.024 8.219 -1.935 1.00 96.56 153 HIS A CA 1
ATOM 1159 C C . HIS A 1 153 ? 11.459 8.048 -2.444 1.00 96.56 153 HIS A C 1
ATOM 1161 O O . HIS A 1 153 ? 11.687 8.047 -3.652 1.00 96.56 153 HIS A O 1
ATOM 1167 N N . ALA A 1 154 ? 12.421 7.828 -1.545 1.00 97.94 154 ALA A N 1
ATOM 1168 C CA . ALA A 1 154 ? 13.809 7.561 -1.911 1.00 97.94 154 ALA A CA 1
ATOM 1169 C C . ALA A 1 154 ? 13.958 6.245 -2.693 1.00 97.94 154 ALA A C 1
ATOM 1171 O O . ALA A 1 154 ? 14.668 6.214 -3.696 1.00 97.94 154 ALA A O 1
ATOM 1172 N N . ALA A 1 155 ? 13.259 5.179 -2.287 1.00 96.50 155 ALA A N 1
ATOM 1173 C CA . ALA A 1 155 ? 13.245 3.907 -3.007 1.00 96.50 155 ALA A CA 1
ATOM 1174 C C . ALA A 1 155 ? 12.656 4.059 -4.417 1.00 96.50 155 ALA A C 1
ATOM 1176 O O . ALA A 1 155 ? 13.219 3.527 -5.372 1.00 96.50 155 ALA A O 1
ATOM 1177 N N . ASN A 1 156 ? 11.579 4.839 -4.566 1.00 97.69 156 ASN A N 1
ATOM 1178 C CA . ASN A 1 156 ? 11.006 5.170 -5.870 1.00 97.69 156 ASN A CA 1
ATOM 1179 C C . ASN A 1 156 ? 12.013 5.906 -6.771 1.00 97.69 156 ASN A C 1
ATOM 1181 O O . ASN A 1 156 ? 12.213 5.516 -7.920 1.00 97.69 156 ASN A O 1
ATOM 1185 N N . VAL A 1 157 ? 12.683 6.939 -6.251 1.00 98.38 157 VAL A N 1
ATOM 1186 C CA . VAL A 1 157 ? 13.717 7.673 -7.001 1.00 98.38 157 VAL A CA 1
ATOM 1187 C C . VAL A 1 157 ? 14.868 6.745 -7.391 1.00 98.38 157 VAL A C 1
ATOM 1189 O O . VAL A 1 157 ? 15.293 6.756 -8.542 1.00 98.38 157 VAL A O 1
ATOM 1192 N N . ALA A 1 158 ? 15.353 5.914 -6.467 1.00 98.50 158 ALA A N 1
ATOM 1193 C CA . ALA A 1 158 ? 16.469 5.005 -6.715 1.00 98.50 158 ALA A CA 1
ATOM 1194 C C . ALA A 1 158 ? 16.141 3.953 -7.786 1.00 98.50 158 ALA A C 1
ATOM 1196 O O . ALA A 1 158 ? 16.946 3.731 -8.691 1.00 98.50 158 ALA A O 1
ATOM 1197 N N . LEU A 1 159 ? 14.952 3.343 -7.721 1.00 98.31 159 LEU A N 1
ATOM 1198 C CA . LEU A 1 159 ? 14.496 2.365 -8.710 1.00 98.31 159 LEU A CA 1
ATOM 1199 C C . LEU A 1 159 ? 14.433 2.984 -10.111 1.00 98.31 159 LEU A C 1
ATOM 1201 O O . LEU A 1 159 ? 14.965 2.421 -11.067 1.00 98.31 159 LEU A O 1
ATOM 1205 N N . ASN A 1 160 ? 13.826 4.165 -10.227 1.00 98.50 160 ASN A N 1
ATOM 1206 C CA . ASN A 1 160 ? 13.694 4.839 -11.514 1.00 98.50 160 ASN A CA 1
ATOM 1207 C C . ASN A 1 160 ? 15.025 5.401 -12.020 1.00 98.50 160 ASN A C 1
ATOM 1209 O O . ASN A 1 160 ? 15.234 5.464 -13.228 1.00 98.50 160 ASN A O 1
ATOM 1213 N N . ALA A 1 161 ? 15.944 5.784 -11.129 1.00 98.69 161 ALA A N 1
ATOM 1214 C CA . ALA A 1 161 ? 17.289 6.196 -11.518 1.00 98.69 161 ALA A CA 1
ATOM 1215 C C . ALA A 1 161 ? 18.061 5.018 -12.122 1.00 98.69 161 ALA A C 1
ATOM 1217 O O . ALA A 1 161 ? 18.694 5.174 -13.162 1.00 98.69 161 ALA A O 1
ATOM 1218 N N . ALA A 1 162 ? 17.960 3.829 -11.518 1.00 98.62 162 ALA A N 1
ATOM 1219 C CA . ALA A 1 162 ? 18.553 2.616 -12.070 1.00 98.62 162 ALA A CA 1
ATOM 1220 C C . ALA A 1 162 ? 17.954 2.267 -13.442 1.00 98.62 162 ALA A C 1
ATOM 1222 O O . ALA A 1 162 ? 18.703 2.013 -14.383 1.00 98.62 162 ALA A O 1
ATOM 1223 N N . ALA A 1 163 ? 16.625 2.323 -13.578 1.00 98.25 163 ALA A N 1
ATOM 1224 C CA . ALA A 1 163 ? 15.950 2.103 -14.856 1.00 98.25 163 ALA A CA 1
ATOM 1225 C C . ALA A 1 163 ? 16.419 3.101 -15.929 1.00 98.25 163 ALA A C 1
ATOM 1227 O O . ALA A 1 163 ? 16.857 2.692 -17.002 1.00 98.25 163 ALA A O 1
ATOM 1228 N N . GLY A 1 164 ? 16.406 4.400 -15.617 1.00 98.38 164 GLY A N 1
ATOM 1229 C CA . GLY A 1 164 ? 16.852 5.448 -16.534 1.00 98.38 164 GLY A CA 1
ATOM 1230 C C . GLY A 1 164 ? 18.323 5.318 -16.934 1.00 98.38 164 GLY A C 1
ATOM 1231 O O . GLY A 1 164 ? 18.657 5.525 -18.096 1.00 98.38 164 GLY A O 1
ATOM 1232 N N . LEU A 1 165 ? 19.202 4.914 -16.011 1.00 98.56 165 LEU A N 1
ATOM 1233 C CA . LEU A 1 165 ? 20.608 4.647 -16.324 1.00 98.56 165 LEU A CA 1
ATOM 1234 C C . LEU A 1 165 ? 20.768 3.485 -17.306 1.00 98.56 165 LEU A C 1
ATOM 1236 O O . LEU A 1 165 ? 21.521 3.617 -18.264 1.00 98.56 165 LEU A O 1
ATOM 1240 N N . ILE A 1 166 ? 20.059 2.370 -17.098 1.00 98.38 166 ILE A N 1
ATOM 1241 C CA . ILE A 1 166 ? 20.123 1.217 -18.010 1.00 98.38 166 ILE A CA 1
ATOM 1242 C C . ILE A 1 166 ? 19.666 1.628 -19.413 1.00 98.38 166 ILE A C 1
ATOM 1244 O O . ILE A 1 166 ? 20.361 1.356 -20.388 1.00 98.38 166 ILE A O 1
ATOM 1248 N N . ILE A 1 167 ? 18.538 2.336 -19.505 1.00 97.94 167 ILE A N 1
ATOM 1249 C CA . ILE A 1 167 ? 17.961 2.793 -20.776 1.00 97.94 167 ILE A CA 1
ATOM 1250 C C . ILE A 1 167 ? 18.908 3.768 -21.484 1.00 97.94 167 ILE A C 1
ATOM 1252 O O . ILE A 1 167 ? 19.214 3.600 -22.661 1.00 97.94 167 ILE A O 1
ATOM 1256 N N . GLY A 1 168 ? 19.429 4.758 -20.757 1.00 97.94 168 GLY A N 1
ATOM 1257 C CA . GLY A 1 168 ? 20.324 5.763 -21.326 1.00 97.94 168 GLY A CA 1
ATOM 1258 C C . GLY A 1 168 ? 21.676 5.208 -21.779 1.00 97.94 168 GLY A C 1
ATOM 1259 O O . GLY A 1 168 ? 22.251 5.740 -22.722 1.00 97.94 168 GLY A O 1
ATOM 1260 N N . LEU A 1 169 ? 22.184 4.153 -21.129 1.00 97.19 169 LEU A N 1
ATOM 1261 C CA . LEU A 1 169 ? 23.429 3.484 -21.522 1.00 97.19 169 LEU A CA 1
ATOM 1262 C C . LEU A 1 169 ? 23.252 2.533 -22.712 1.00 97.19 169 LEU A C 1
ATOM 1264 O O . LEU A 1 169 ? 24.216 2.304 -23.437 1.00 97.19 169 LEU A O 1
ATOM 1268 N N . ALA A 1 170 ? 22.055 1.972 -22.897 1.00 95.12 170 ALA A N 1
ATOM 1269 C CA . ALA A 1 170 ? 21.745 1.085 -24.017 1.00 95.12 170 ALA A CA 1
ATOM 1270 C C . ALA A 1 170 ? 21.416 1.841 -25.315 1.00 95.12 170 ALA A C 1
ATOM 1272 O O . ALA A 1 170 ? 21.575 1.286 -26.397 1.00 95.12 170 ALA A O 1
ATOM 1273 N N . GLY A 1 171 ? 20.981 3.098 -25.211 1.00 93.12 171 GLY A N 1
ATOM 1274 C CA . GLY A 1 171 ? 20.621 3.931 -26.356 1.00 93.12 171 GLY A CA 1
ATOM 1275 C C . GLY A 1 171 ? 20.990 5.393 -26.141 1.00 93.12 171 GLY A C 1
ATOM 1276 O O . GLY A 1 171 ? 22.166 5.757 -26.093 1.00 93.12 171 GLY A O 1
ATOM 1277 N N . ASN A 1 172 ? 19.974 6.252 -26.037 1.00 91.19 172 ASN A N 1
ATOM 1278 C CA . ASN A 1 172 ? 20.150 7.693 -25.905 1.00 91.19 172 ASN A CA 1
ATOM 1279 C C . ASN A 1 172 ? 19.971 8.163 -24.446 1.00 91.19 172 ASN A C 1
ATOM 1281 O O . ASN A 1 172 ? 18.941 7.880 -23.825 1.00 91.19 172 ASN A O 1
ATOM 1285 N N . PRO A 1 173 ? 20.902 8.970 -23.896 1.00 95.75 173 PRO A N 1
ATOM 1286 C CA . PRO A 1 173 ? 20.742 9.590 -22.583 1.00 95.75 173 PRO A CA 1
ATOM 1287 C C . PRO A 1 173 ? 19.424 10.353 -22.379 1.00 95.75 173 PRO A C 1
ATOM 1289 O O . PRO A 1 173 ? 18.941 10.416 -21.246 1.00 95.75 173 PRO A O 1
ATOM 1292 N N . SER A 1 174 ? 18.825 10.921 -23.437 1.00 96.38 174 SER A N 1
ATOM 1293 C CA . SER A 1 174 ? 17.520 11.590 -23.331 1.00 96.38 174 SER A CA 1
ATOM 1294 C C . SER A 1 174 ? 16.412 10.637 -22.900 1.00 96.38 174 SER A C 1
ATOM 1296 O O . SER A 1 174 ? 15.591 11.003 -22.062 1.00 96.38 174 SER A O 1
ATOM 1298 N N . ASP A 1 175 ? 16.412 9.411 -23.415 1.00 95.12 175 ASP A N 1
ATOM 1299 C CA . ASP A 1 175 ? 15.351 8.435 -23.159 1.00 95.12 175 ASP A CA 1
ATOM 1300 C C . ASP A 1 175 ? 15.485 7.875 -21.748 1.00 95.12 175 ASP A C 1
ATOM 1302 O O . ASP A 1 175 ? 14.498 7.753 -21.022 1.00 95.12 175 ASP A O 1
ATOM 1306 N N . GLY A 1 176 ? 16.728 7.674 -21.300 1.00 97.81 176 GLY A N 1
ATOM 1307 C CA . GLY A 1 176 ? 17.031 7.380 -19.904 1.00 97.81 176 GLY A CA 1
ATOM 1308 C C . GLY A 1 176 ? 16.555 8.476 -18.945 1.00 97.81 176 GLY A C 1
ATOM 1309 O O . GLY A 1 176 ? 15.937 8.184 -17.918 1.00 97.81 176 GLY A O 1
ATOM 1310 N N . ALA A 1 177 ? 16.779 9.749 -19.287 1.00 98.31 177 ALA A N 1
ATOM 1311 C CA . ALA A 1 177 ? 16.315 10.880 -18.483 1.00 98.31 177 ALA A CA 1
ATOM 1312 C C . ALA A 1 177 ? 14.779 10.984 -18.450 1.00 98.31 177 ALA A C 1
ATOM 1314 O O . ALA A 1 177 ? 14.202 11.248 -17.390 1.00 98.31 177 ALA A O 1
ATOM 1315 N N . ILE A 1 178 ? 14.109 10.740 -19.581 1.00 97.69 178 ILE A N 1
ATOM 1316 C CA . ILE A 1 178 ? 12.644 10.707 -19.669 1.00 97.69 178 ILE A CA 1
ATOM 1317 C C . ILE A 1 178 ? 12.085 9.556 -18.829 1.00 97.69 178 ILE A C 1
ATOM 1319 O O . ILE A 1 178 ? 11.157 9.777 -18.047 1.00 97.69 178 ILE A O 1
ATOM 1323 N N . ALA A 1 179 ? 12.656 8.355 -18.930 1.00 97.44 179 ALA A N 1
ATOM 1324 C CA . ALA A 1 179 ? 12.233 7.194 -18.149 1.00 97.44 179 ALA A CA 1
ATOM 1325 C C . ALA A 1 179 ? 12.396 7.436 -16.641 1.00 97.44 179 ALA A C 1
ATOM 1327 O O . ALA A 1 179 ? 11.469 7.191 -15.868 1.00 97.44 179 ALA A O 1
ATOM 1328 N N . PHE A 1 180 ? 13.528 8.011 -16.222 1.00 98.56 180 PHE A N 1
ATOM 1329 C CA . PHE A 1 180 ? 13.740 8.411 -14.833 1.00 98.56 180 PHE A CA 1
ATOM 1330 C C . PHE A 1 180 ? 12.670 9.399 -14.349 1.00 98.56 180 PHE A C 1
ATOM 1332 O O . PHE A 1 180 ? 12.061 9.188 -13.295 1.00 98.56 180 PHE A O 1
ATOM 1339 N N . ALA A 1 181 ? 12.431 10.473 -15.106 1.00 98.38 181 ALA A N 1
ATOM 1340 C CA . ALA A 1 181 ? 11.509 11.533 -14.710 1.00 98.38 181 ALA A CA 1
ATOM 1341 C C . ALA A 1 181 ? 10.056 11.040 -14.653 1.00 98.38 181 ALA A C 1
ATOM 1343 O O . ALA A 1 181 ? 9.361 11.256 -13.657 1.00 98.38 181 ALA A O 1
ATOM 1344 N N . THR A 1 182 ? 9.604 10.352 -15.703 1.00 97.44 182 THR A N 1
ATOM 1345 C CA . THR A 1 182 ? 8.230 9.840 -15.810 1.00 97.44 182 THR A CA 1
ATOM 1346 C C . THR A 1 182 ? 7.960 8.733 -14.800 1.00 97.44 182 THR A C 1
ATOM 1348 O O . THR A 1 182 ? 6.939 8.780 -14.116 1.00 97.44 182 THR A O 1
ATOM 1351 N N . GLY A 1 183 ? 8.892 7.795 -14.628 1.00 97.50 183 GLY A N 1
ATOM 1352 C CA . GLY A 1 183 ? 8.775 6.729 -13.642 1.00 97.50 183 GLY A CA 1
ATOM 1353 C C . GLY A 1 183 ? 8.773 7.257 -12.206 1.00 97.50 183 GLY A C 1
ATOM 1354 O O . GLY A 1 183 ? 7.920 6.875 -11.402 1.00 97.50 183 GLY A O 1
ATOM 1355 N N . THR A 1 184 ? 9.641 8.230 -11.896 1.00 98.38 184 THR A N 1
ATOM 1356 C CA . THR A 1 184 ? 9.648 8.889 -10.580 1.00 98.38 184 THR A CA 1
ATOM 1357 C C . THR A 1 184 ? 8.320 9.591 -10.314 1.00 98.38 184 THR A C 1
ATOM 1359 O O . THR A 1 184 ? 7.728 9.391 -9.251 1.00 98.38 184 THR A O 1
ATOM 1362 N N . ALA A 1 185 ? 7.821 10.375 -11.276 1.00 98.12 185 ALA A N 1
ATOM 1363 C CA . ALA A 1 185 ? 6.541 11.065 -11.154 1.00 98.12 185 ALA A CA 1
ATOM 1364 C C . ALA A 1 185 ? 5.372 10.078 -10.995 1.00 98.12 185 ALA A C 1
ATOM 1366 O O . ALA A 1 185 ? 4.538 10.257 -10.109 1.00 98.12 185 ALA A O 1
ATOM 1367 N N . GLY A 1 186 ? 5.342 9.007 -11.792 1.00 97.25 186 GLY A N 1
ATOM 1368 C CA . GLY A 1 186 ? 4.337 7.949 -11.702 1.00 97.25 186 GLY A CA 1
ATOM 1369 C C . GLY A 1 186 ? 4.320 7.276 -10.330 1.00 97.25 186 GLY A C 1
ATOM 1370 O O . GLY A 1 186 ? 3.254 7.119 -9.735 1.00 97.25 186 GLY A O 1
ATOM 1371 N N . GLY A 1 187 ? 5.494 6.962 -9.776 1.00 96.50 187 GLY A N 1
ATOM 1372 C CA . GLY A 1 187 ? 5.609 6.405 -8.429 1.00 96.50 187 GLY A CA 1
ATOM 1373 C C . GLY A 1 187 ? 5.186 7.378 -7.327 1.00 96.50 187 GLY A C 1
ATOM 1374 O O . GLY A 1 187 ? 4.494 6.979 -6.394 1.00 96.50 187 GLY A O 1
ATOM 1375 N N . VAL A 1 188 ? 5.496 8.674 -7.457 1.00 97.00 188 VAL A N 1
ATOM 1376 C CA . VAL A 1 188 ? 4.989 9.700 -6.529 1.00 97.00 188 VAL A CA 1
ATOM 1377 C C . VAL A 1 188 ? 3.465 9.777 -6.590 1.00 97.00 188 VAL A C 1
ATOM 1379 O O . VAL A 1 188 ? 2.824 9.830 -5.544 1.00 97.00 188 VAL A O 1
ATOM 1382 N N . VAL A 1 189 ? 2.862 9.728 -7.781 1.00 97.31 189 VAL A N 1
ATOM 1383 C CA . VAL A 1 189 ? 1.398 9.696 -7.933 1.00 97.31 189 VAL A CA 1
ATOM 1384 C C . VAL A 1 189 ? 0.814 8.427 -7.311 1.00 97.31 189 VAL A C 1
ATOM 1386 O O . VAL A 1 189 ? -0.179 8.513 -6.591 1.00 97.31 189 VAL A O 1
ATOM 1389 N N . ASN A 1 190 ? 1.431 7.262 -7.511 1.00 95.81 190 ASN A N 1
ATOM 1390 C CA . ASN A 1 190 ? 1.013 6.014 -6.869 1.00 95.81 190 ASN A CA 1
ATOM 1391 C C . ASN A 1 190 ? 0.985 6.135 -5.340 1.00 95.81 190 ASN A C 1
ATOM 1393 O O . ASN A 1 190 ? -0.067 5.928 -4.726 1.00 95.81 190 ASN A O 1
ATOM 1397 N N . ILE A 1 191 ? 2.100 6.573 -4.753 1.00 95.12 191 ILE A N 1
ATOM 1398 C CA . ILE A 1 191 ? 2.258 6.750 -3.309 1.00 95.12 191 ILE A CA 1
ATOM 1399 C C . ILE A 1 191 ? 1.261 7.802 -2.799 1.00 95.12 191 ILE A C 1
ATOM 1401 O O . ILE A 1 191 ? 0.461 7.529 -1.909 1.00 95.12 191 ILE A O 1
ATOM 1405 N N . LEU A 1 192 ? 1.221 8.994 -3.402 1.00 95.06 192 LEU A N 1
ATOM 1406 C CA . LEU A 1 192 ? 0.383 10.114 -2.959 1.00 95.06 192 LEU A CA 1
ATOM 1407 C C . LEU A 1 192 ? -1.105 9.983 -3.294 1.00 95.06 192 LEU A C 1
ATOM 1409 O O . LEU A 1 192 ? -1.891 10.824 -2.845 1.00 95.06 192 LEU A O 1
ATOM 1413 N N . THR A 1 193 ? -1.541 8.938 -3.994 1.00 95.06 193 THR A N 1
ATOM 1414 C CA . THR A 1 193 ? -2.971 8.630 -4.184 1.00 95.06 193 THR A CA 1
ATOM 1415 C C . THR A 1 193 ? -3.469 7.508 -3.280 1.00 95.06 193 THR A C 1
ATOM 1417 O O . THR A 1 193 ? -4.676 7.300 -3.195 1.00 95.06 193 THR A O 1
ATOM 1420 N N . GLN A 1 194 ? -2.583 6.816 -2.557 1.00 94.75 194 GLN A N 1
ATOM 1421 C CA . GLN A 1 194 ? -2.979 5.744 -1.643 1.00 94.75 194 GLN A CA 1
ATOM 1422 C C . GLN A 1 194 ? -3.944 6.252 -0.550 1.00 94.75 194 GLN A C 1
ATOM 1424 O O . GLN A 1 194 ? -3.787 7.379 -0.088 1.00 94.75 194 GLN A O 1
ATOM 1429 N N . PRO A 1 195 ? -4.937 5.481 -0.074 1.00 94.38 195 PRO A N 1
ATOM 1430 C CA . PRO A 1 195 ? -5.837 5.960 0.976 1.00 94.38 195 PRO A CA 1
ATOM 1431 C C . PRO A 1 195 ? -5.098 6.375 2.262 1.00 94.38 195 PRO A C 1
ATOM 1433 O O . PRO A 1 195 ? -4.417 5.560 2.877 1.00 94.38 195 PRO A O 1
ATOM 1436 N N . ALA A 1 196 ? -5.253 7.640 2.672 1.00 94.25 196 ALA A N 1
ATOM 1437 C CA . ALA A 1 196 ? -4.608 8.204 3.867 1.00 94.25 196 ALA A CA 1
ATOM 1438 C C . ALA A 1 196 ? -5.427 8.020 5.156 1.00 94.25 196 ALA A C 1
ATOM 1440 O O . ALA A 1 196 ? -4.869 7.938 6.246 1.00 94.25 196 ALA A O 1
ATOM 1441 N N . ALA A 1 197 ? -6.755 7.937 5.029 1.00 95.31 197 ALA A N 1
ATOM 1442 C CA . ALA A 1 197 ? -7.678 7.882 6.162 1.00 95.31 197 ALA A CA 1
ATOM 1443 C C . ALA A 1 197 ? -7.403 6.766 7.194 1.00 95.31 197 ALA A C 1
ATOM 1445 O O . ALA A 1 197 ? -7.620 7.032 8.374 1.00 95.31 197 ALA A O 1
ATOM 1446 N N . PRO A 1 198 ? -6.888 5.570 6.828 1.00 96.12 198 PRO A N 1
ATOM 1447 C CA . PRO A 1 198 ? -6.588 4.545 7.824 1.00 96.12 198 PRO A CA 1
ATOM 1448 C C . PRO A 1 198 ? -5.589 4.955 8.913 1.00 96.12 198 PRO A C 1
ATOM 1450 O O . PRO A 1 198 ? -5.694 4.447 10.025 1.00 96.12 198 PRO A O 1
ATOM 1453 N N . ALA A 1 199 ? -4.653 5.871 8.630 1.00 95.75 199 ALA A N 1
ATOM 1454 C CA . ALA A 1 199 ? -3.750 6.399 9.655 1.00 95.75 199 ALA A CA 1
ATOM 1455 C C . ALA A 1 199 ? -4.538 7.171 10.730 1.00 95.75 199 ALA A C 1
ATOM 1457 O O . ALA A 1 199 ? -4.430 6.875 11.918 1.00 95.75 199 ALA A O 1
ATOM 1458 N N . GLN A 1 200 ? -5.434 8.067 10.301 1.00 96.44 200 GLN A N 1
ATOM 1459 C CA . GLN A 1 200 ? -6.324 8.801 11.205 1.00 96.44 200 GLN A CA 1
ATOM 1460 C C . GLN A 1 200 ? -7.283 7.868 11.956 1.00 96.44 200 GLN A C 1
ATOM 1462 O O . GLN A 1 200 ? -7.538 8.067 13.138 1.00 96.44 200 GLN A O 1
ATOM 1467 N N . ASP A 1 201 ? -7.809 6.831 11.297 1.00 97.50 201 ASP A N 1
ATOM 1468 C CA . ASP A 1 201 ? -8.726 5.878 11.933 1.00 97.50 201 ASP A CA 1
ATOM 1469 C C . ASP A 1 201 ? -8.057 5.135 13.108 1.00 97.50 201 ASP A C 1
ATOM 1471 O O . ASP A 1 201 ? -8.714 4.841 14.109 1.00 97.50 201 ASP A O 1
ATOM 1475 N N . TRP A 1 202 ? -6.750 4.864 13.015 1.00 97.56 202 TRP A N 1
ATOM 1476 C CA . TRP A 1 202 ? -5.965 4.272 14.101 1.00 97.56 202 TRP A CA 1
ATOM 1477 C C . TRP A 1 202 ? -5.709 5.248 15.256 1.00 97.56 202 TRP A C 1
ATOM 1479 O O . TRP A 1 202 ? -5.797 4.861 16.423 1.00 97.56 202 TRP A O 1
ATOM 1489 N N . GLU A 1 203 ? -5.436 6.519 14.970 1.00 97.38 203 GLU A N 1
ATOM 1490 C CA . GLU A 1 203 ? -5.329 7.559 16.002 1.00 97.38 203 GLU A CA 1
ATOM 1491 C C . GLU A 1 203 ? -6.657 7.762 16.742 1.00 97.38 203 GLU A C 1
ATOM 1493 O O . GLU A 1 203 ? -6.697 7.744 17.977 1.00 97.38 203 GLU A O 1
ATOM 1498 N N . ASP A 1 204 ? -7.759 7.872 15.994 1.00 97.88 204 ASP A N 1
ATOM 1499 C CA . ASP A 1 204 ? -9.114 7.993 16.532 1.00 97.88 204 ASP A CA 1
ATOM 1500 C C . ASP A 1 204 ? -9.450 6.793 17.439 1.00 97.88 204 ASP A C 1
ATOM 1502 O O . ASP A 1 204 ? -10.046 6.959 18.511 1.00 97.88 204 ASP A O 1
ATOM 1506 N N . TYR A 1 205 ? -9.034 5.586 17.036 1.00 97.81 205 TYR A N 1
ATOM 1507 C CA . TYR A 1 205 ? -9.197 4.371 17.828 1.00 97.81 205 TYR A CA 1
ATOM 1508 C C . TYR A 1 205 ? -8.410 4.421 19.141 1.00 97.81 205 TYR A C 1
ATOM 1510 O O . TYR A 1 205 ? -8.970 4.167 20.208 1.00 97.81 205 TYR A O 1
ATOM 1518 N N . GLN A 1 206 ? -7.133 4.800 19.106 1.00 97.06 206 GLN A N 1
ATOM 1519 C CA . GLN A 1 206 ? -6.323 4.932 20.321 1.00 97.06 206 GLN A CA 1
ATOM 1520 C C . GLN A 1 206 ? -6.913 5.976 21.283 1.00 97.06 206 GLN A C 1
ATOM 1522 O O . GLN A 1 206 ? -6.966 5.755 22.495 1.00 97.06 206 GLN A O 1
ATOM 1527 N N . ALA A 1 207 ? -7.444 7.083 20.758 1.00 95.38 207 ALA A N 1
ATOM 1528 C CA . ALA A 1 207 ? -8.143 8.082 21.560 1.00 95.38 207 ALA A CA 1
ATOM 1529 C C . ALA A 1 207 ? -9.451 7.543 22.174 1.00 95.38 207 ALA A C 1
ATOM 1531 O O . ALA A 1 207 ? -9.798 7.889 23.308 1.00 95.38 207 ALA A O 1
ATOM 1532 N N . LEU A 1 208 ? -10.193 6.690 21.458 1.00 93.25 208 LEU A N 1
ATOM 1533 C CA . LEU A 1 208 ? -11.350 5.972 22.006 1.00 93.25 208 LEU A CA 1
ATOM 1534 C C . LEU A 1 208 ? -10.929 5.057 23.166 1.00 93.25 208 LEU A C 1
ATOM 1536 O O . LEU A 1 208 ? -11.503 5.156 24.249 1.00 93.25 208 LEU A O 1
ATOM 1540 N N . VAL A 1 209 ? -9.899 4.232 22.960 1.00 91.88 209 VAL A N 1
ATOM 1541 C CA . VAL A 1 209 ? -9.350 3.303 23.962 1.00 91.88 209 VAL A CA 1
ATOM 1542 C C . VAL A 1 209 ? -8.930 4.038 25.236 1.00 91.88 209 VAL A C 1
ATOM 1544 O O . VAL A 1 209 ? -9.331 3.632 26.328 1.00 91.88 209 VAL A O 1
ATOM 1547 N N . ASN A 1 210 ? -8.197 5.147 25.097 1.00 87.06 210 ASN A N 1
ATOM 1548 C CA . ASN A 1 210 ? -7.733 5.960 26.223 1.00 87.06 210 ASN A CA 1
ATOM 1549 C C . ASN A 1 210 ? -8.889 6.606 26.998 1.00 87.06 210 ASN A C 1
ATOM 1551 O O . ASN A 1 210 ? -8.843 6.693 28.221 1.00 87.06 210 ASN A O 1
ATOM 1555 N N . ARG A 1 211 ? -9.964 7.033 26.326 1.00 81.44 211 ARG A N 1
ATOM 1556 C CA . ARG A 1 211 ? -11.156 7.544 27.026 1.00 81.44 211 ARG A CA 1
ATOM 1557 C C . ARG A 1 211 ? -11.903 6.450 27.782 1.00 81.44 211 ARG A C 1
ATOM 1559 O O . ARG A 1 211 ? -12.426 6.713 28.859 1.00 81.44 211 ARG A O 1
ATOM 1566 N N . SER A 1 212 ? -11.944 5.230 27.248 1.00 70.69 212 SER A N 1
ATOM 1567 C CA . SER A 1 212 ? -12.563 4.093 27.937 1.00 70.69 212 SER A CA 1
ATOM 1568 C C . SER A 1 212 ? -11.791 3.656 29.188 1.00 70.69 212 SER A C 1
ATOM 1570 O O . SER A 1 212 ? -12.412 3.093 30.087 1.00 70.69 212 SER A O 1
ATOM 1572 N N . SER A 1 213 ? -10.475 3.895 29.262 1.00 66.31 213 SER A N 1
ATOM 1573 C CA . SER A 1 213 ? -9.661 3.551 30.438 1.00 66.31 213 SER A CA 1
ATOM 1574 C C . SER A 1 213 ? -9.758 4.578 31.573 1.00 66.31 213 SER A C 1
ATOM 1576 O O . SER A 1 213 ? -9.705 4.189 32.734 1.00 66.31 213 SER A O 1
ATOM 1578 N N . HIS A 1 214 ? -9.992 5.860 31.273 1.00 62.28 214 HIS A N 1
ATOM 1579 C CA . HIS A 1 214 ? -10.108 6.946 32.265 1.00 62.28 214 HIS A CA 1
ATOM 1580 C C . HIS A 1 214 ? -11.542 7.140 32.792 1.00 62.28 214 HIS A C 1
ATOM 1582 O O . HIS A 1 214 ? -12.001 8.263 33.000 1.00 62.28 214 HIS A O 1
ATOM 1588 N N . ARG A 1 215 ? -12.310 6.057 32.961 1.00 59.69 215 ARG A N 1
ATOM 1589 C CA . ARG A 1 215 ? -13.706 6.169 33.404 1.00 59.69 215 ARG A CA 1
ATOM 1590 C C . ARG A 1 215 ? -13.757 6.811 34.794 1.00 59.69 215 ARG A C 1
ATOM 1592 O O . ARG A 1 215 ? -13.084 6.339 35.702 1.00 59.69 215 ARG A O 1
ATOM 1599 N N . THR A 1 216 ? -14.577 7.854 34.951 1.00 59.22 216 THR A N 1
ATOM 1600 C CA . THR A 1 216 ? -14.740 8.585 36.213 1.00 59.22 216 THR A CA 1
ATOM 1601 C C . THR A 1 216 ? -15.026 7.624 37.362 1.00 59.22 216 THR A C 1
ATOM 1603 O O . THR A 1 216 ? -16.071 6.968 37.382 1.00 59.22 216 THR A O 1
ATOM 1606 N N . GLU A 1 217 ? -14.113 7.545 38.325 1.00 62.25 217 GLU A N 1
ATOM 1607 C CA . GLU A 1 217 ? -14.362 6.796 39.549 1.00 62.25 217 GLU A CA 1
ATOM 1608 C C . GLU A 1 217 ? -15.304 7.618 40.429 1.00 62.25 217 GLU A C 1
ATOM 1610 O O . GLU A 1 217 ? -14.978 8.734 40.842 1.00 62.25 217 GLU A O 1
ATOM 1615 N N . VAL A 1 218 ? -16.491 7.068 40.693 1.00 71.38 218 VAL A N 1
ATOM 1616 C CA . VAL A 1 218 ? -17.458 7.636 41.633 1.00 71.38 218 VAL A CA 1
ATOM 1617 C C . VAL A 1 218 ? -17.342 6.864 42.938 1.00 71.38 218 VAL A C 1
ATOM 1619 O O . VAL A 1 218 ? -17.860 5.755 43.061 1.00 71.38 218 VAL A O 1
ATOM 1622 N N . LEU A 1 219 ? -16.662 7.444 43.923 1.00 75.94 219 LEU A N 1
ATOM 1623 C CA . LEU A 1 219 ? -16.593 6.874 45.262 1.00 75.94 219 LEU A CA 1
ATOM 1624 C C . LEU A 1 219 ? -17.680 7.515 46.125 1.00 75.94 219 LEU A C 1
ATOM 1626 O O . LEU A 1 219 ? -17.578 8.682 46.510 1.00 75.94 219 LEU A O 1
ATOM 1630 N N . VAL A 1 220 ? -18.730 6.749 46.417 1.00 85.31 220 VAL A N 1
ATOM 1631 C CA . VAL A 1 220 ? -19.755 7.131 47.394 1.00 85.31 220 VAL A CA 1
ATOM 1632 C C . VAL A 1 220 ? -19.335 6.576 48.746 1.00 85.31 220 VAL A C 1
ATOM 1634 O O . VAL A 1 220 ? -19.104 5.375 48.878 1.00 85.31 220 VAL A O 1
ATOM 1637 N N . PHE A 1 221 ? -19.226 7.439 49.750 1.00 84.25 221 PHE A N 1
ATOM 1638 C CA . PHE A 1 221 ? -18.854 7.032 51.099 1.00 84.25 221 PHE A CA 1
ATOM 1639 C C . PHE A 1 221 ? -19.814 7.612 52.132 1.00 84.25 221 PHE A C 1
ATOM 1641 O O . PHE A 1 221 ? -20.355 8.705 51.968 1.00 84.25 221 PHE A O 1
ATOM 1648 N N . VAL A 1 222 ? -20.015 6.851 53.206 1.00 86.56 222 VAL A N 1
ATOM 1649 C CA . VAL A 1 222 ? -20.782 7.270 54.377 1.00 86.56 222 VAL A CA 1
ATOM 1650 C C . VAL A 1 222 ? -19.846 7.250 55.573 1.00 86.56 222 VAL 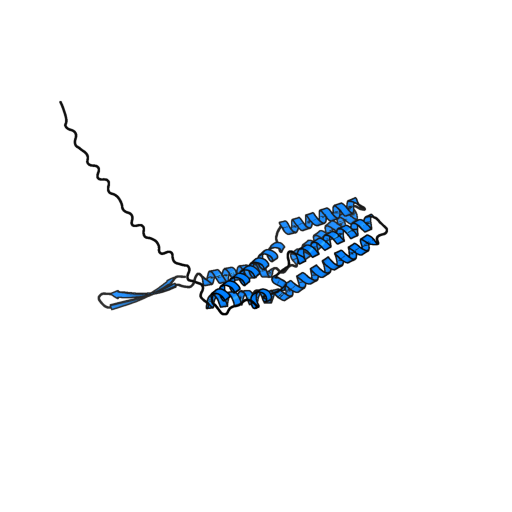A C 1
ATOM 1652 O O . VAL A 1 222 ? -19.285 6.207 55.902 1.00 86.56 222 VAL A O 1
ATOM 1655 N N . SER A 1 223 ? -19.695 8.395 56.228 1.00 87.06 223 SER A N 1
ATOM 1656 C CA . SER A 1 223 ? -18.932 8.518 57.468 1.00 87.06 223 SER A CA 1
ATOM 1657 C C . SER A 1 223 ? -19.894 8.690 58.637 1.00 87.06 223 SER A C 1
ATOM 1659 O O . SER A 1 223 ? -20.685 9.632 58.651 1.00 87.06 223 SER A O 1
ATOM 1661 N N . ALA A 1 224 ? -19.833 7.790 59.619 1.00 84.12 224 ALA A N 1
ATOM 1662 C CA . ALA A 1 224 ? -20.587 7.929 60.861 1.00 84.12 224 ALA A CA 1
ATOM 1663 C C . ALA A 1 224 ? -19.936 8.994 61.758 1.00 84.12 224 ALA A C 1
ATOM 1665 O O . ALA A 1 224 ? -18.719 9.006 61.943 1.00 84.12 224 ALA A O 1
ATOM 1666 N N . LEU A 1 225 ? -20.757 9.884 62.305 1.00 86.06 225 LEU A N 1
ATOM 1667 C CA . LEU A 1 225 ? -20.389 10.936 63.247 1.00 86.06 225 LEU A CA 1
ATOM 1668 C C . LEU A 1 225 ? -21.141 10.696 64.569 1.00 86.06 225 LEU A C 1
ATOM 1670 O O . LEU A 1 225 ? -22.196 10.062 64.551 1.00 86.06 225 LEU A O 1
ATOM 1674 N N . PRO A 1 226 ? -20.647 11.206 65.712 1.00 81.06 226 PRO A N 1
ATOM 1675 C CA . PRO A 1 226 ? -21.308 11.033 67.011 1.00 81.06 226 PRO A CA 1
ATOM 1676 C C . PRO A 1 226 ? -22.791 11.444 67.019 1.00 81.06 226 PRO A C 1
ATOM 1678 O O . PRO A 1 226 ? -23.593 10.817 67.706 1.00 81.06 226 PRO A O 1
ATOM 1681 N N . ASP A 1 227 ? -23.152 12.423 66.183 1.00 90.19 227 ASP A N 1
ATOM 1682 C CA . ASP A 1 227 ? -24.486 13.028 66.143 1.00 90.19 227 ASP A CA 1
ATOM 1683 C C . ASP A 1 227 ? -25.213 12.794 64.799 1.00 90.19 227 ASP A C 1
ATOM 1685 O O . ASP A 1 227 ? -26.218 13.444 64.510 1.00 90.19 227 ASP A O 1
ATOM 1689 N N . GLY A 1 228 ? -24.709 11.902 63.932 1.00 83.94 228 GLY A N 1
ATOM 1690 C CA . GLY A 1 228 ? -25.320 11.655 62.620 1.00 83.94 228 GLY A CA 1
ATOM 1691 C C . GLY A 1 228 ? -24.436 10.910 61.618 1.00 83.94 228 GLY A C 1
ATOM 1692 O O . GLY A 1 228 ? -23.528 10.172 61.982 1.00 83.94 228 GLY A O 1
ATOM 1693 N N . ALA A 1 229 ? -24.695 11.096 60.324 1.00 87.81 229 ALA A N 1
ATOM 1694 C CA . ALA A 1 229 ? -23.881 10.527 59.250 1.00 87.81 229 ALA A CA 1
ATOM 1695 C C . ALA A 1 229 ? -23.670 11.547 58.125 1.00 87.81 229 ALA A C 1
ATOM 1697 O O . ALA A 1 229 ? -24.559 12.342 57.824 1.00 87.81 229 ALA A O 1
ATOM 1698 N N . LEU A 1 230 ? -22.497 11.501 57.493 1.00 84.88 230 LEU A N 1
ATOM 1699 C CA . LEU A 1 230 ? -22.152 12.310 56.328 1.00 84.88 230 LEU A CA 1
ATOM 1700 C C . LEU A 1 230 ? -22.089 11.418 55.090 1.00 84.88 230 LEU A C 1
ATOM 1702 O O . LEU A 1 230 ? -21.289 10.486 55.044 1.00 84.88 230 LEU A O 1
ATOM 1706 N N . LEU A 1 231 ? -22.916 11.724 54.090 1.00 89.75 231 LEU A N 1
ATOM 1707 C CA . LEU A 1 231 ? -22.839 11.131 52.758 1.00 89.75 231 LEU A CA 1
ATOM 1708 C C . LEU A 1 231 ? -21.961 12.027 51.878 1.00 89.75 231 LEU A C 1
ATOM 1710 O O . LEU A 1 231 ? -22.277 13.198 51.672 1.00 89.75 231 LEU A O 1
ATOM 1714 N N . GLY A 1 232 ? -20.867 11.474 51.367 1.00 85.31 232 GLY A N 1
ATOM 1715 C CA . GLY A 1 232 ? -19.956 12.151 50.453 1.00 85.31 232 GLY A CA 1
ATOM 1716 C C . GLY A 1 232 ? -19.874 11.428 49.115 1.00 85.31 232 GLY A C 1
ATOM 1717 O O . GLY A 1 232 ? -19.930 10.200 49.050 1.00 85.31 232 GLY A O 1
ATOM 1718 N N . MET A 1 233 ? -19.712 12.196 48.041 1.00 88.00 233 MET A N 1
ATOM 1719 C CA . MET A 1 233 ? -19.382 11.672 46.720 1.00 88.00 233 MET A CA 1
ATOM 1720 C C . MET A 1 233 ? -18.067 12.296 46.269 1.00 88.00 233 MET A C 1
ATOM 1722 O O . MET A 1 233 ? -17.945 13.521 46.223 1.00 88.00 233 MET A O 1
ATOM 1726 N N . ARG A 1 234 ? -17.088 11.456 45.933 1.00 78.69 234 ARG A N 1
ATOM 1727 C CA . ARG A 1 234 ? -15.850 11.881 45.282 1.00 78.69 234 ARG A CA 1
ATOM 1728 C C . ARG A 1 234 ? -15.883 11.433 43.830 1.00 78.69 234 ARG A C 1
ATOM 1730 O O . ARG A 1 234 ? -16.105 10.260 43.547 1.00 78.69 234 ARG A O 1
ATOM 1737 N N . LEU A 1 235 ? -15.661 12.390 42.943 1.00 76.56 235 LEU A N 1
ATOM 1738 C CA . LEU A 1 235 ? -15.497 12.177 41.515 1.00 76.56 235 LEU A CA 1
ATOM 1739 C C . LEU A 1 235 ? -14.011 12.335 41.201 1.00 76.56 235 LEU A C 1
ATOM 1741 O O . LEU A 1 235 ? -13.412 13.343 41.581 1.00 76.56 235 LEU A O 1
ATOM 1745 N N . THR A 1 236 ? -13.427 11.343 40.540 1.00 71.19 236 THR A N 1
ATOM 1746 C CA . THR A 1 236 ? -12.038 11.392 40.067 1.00 71.19 236 THR A CA 1
ATOM 1747 C C . THR A 1 236 ? -12.063 11.303 38.549 1.00 71.19 236 THR A C 1
ATOM 1749 O O . THR A 1 236 ? -12.633 10.354 38.011 1.00 71.19 236 THR A O 1
ATOM 1752 N N . TRP A 1 237 ? -11.521 12.317 37.878 1.00 66.31 237 TRP A N 1
ATOM 1753 C CA . TRP A 1 237 ? -11.468 12.454 36.422 1.00 66.31 237 TRP A CA 1
ATOM 1754 C C . TRP A 1 237 ? -10.044 12.758 35.969 1.00 66.31 237 TRP A C 1
ATOM 1756 O O . TRP A 1 237 ? -9.292 13.362 36.771 1.00 66.31 237 TRP A O 1
#